Protein AF-A0A9D1F5V0-F1 (afdb_monomer_lite)

Sequence (318 aa):
MGRRTRKMAHWLTGIAAGLFLTQILYSQGIYGAETENMVCLDISEGSIYITDTGYRIGEGGEETSFDGIYKISGNTREDYEIHVLEGEHVVIMDHMSIDQRTLEDGCPLTVAGDSVLNLYLQGDNSLFAGAGNSAIELGEDARLDIEGFGQGIFTLMAYPANMGGELEGTSAINIPEDAAVTYPSSPETGDVVNMYTGNNRLSPEKVTAYKAEPYLQIRYSISHHCTRFSPEADCTRAQYCLECGREVAPKTAHVLGTQATCTEAARCANCGCIMGEPLGHKGVWKLEKELYGGLVRQESMVCTVCHETLYRTVNAEE

Secondary structure (DSSP, 8-state):
-------------------------------------EEEEEGGGS-EEE-SSEEEESTTPPPEE--SEEEEE-EE-SS--EEE-SSEEEEEEES-EEE-TTSSS--SEEE-TT-EEEEEEES-EEEEEEET--SEEE-TT-EEEEEEEEEEEEEEEEE-EEETTEEE--SSEE--TT-EEE-----STT-EEEEEEESSTTSPEEESS--S-SEEEEEEEE------BPSPP-SS--EEBTTT--EEEPPPPP-EEEPP-SSS-EEETTT--EEE------S--EEEEEEGGGTEEEEEEE-TTT-PEEEEEEE---

Structure (mmCIF, N/CA/C/O backbone):
data_AF-A0A9D1F5V0-F1
#
_entry.id   AF-A0A9D1F5V0-F1
#
loop_
_atom_site.group_PDB
_atom_site.id
_atom_site.type_symbol
_atom_site.label_atom_id
_atom_site.label_alt_id
_atom_site.label_comp_id
_atom_site.label_asym_id
_atom_site.label_entity_id
_atom_site.label_seq_id
_atom_site.pdbx_PDB_ins_code
_atom_site.Cartn_x
_atom_site.Cartn_y
_atom_site.Cartn_z
_atom_site.occupancy
_atom_site.B_iso_or_equiv
_atom_site.auth_seq_id
_atom_site.auth_comp_id
_atom_site.auth_asym_id
_atom_site.auth_atom_id
_atom_site.pdbx_PDB_model_num
ATOM 1 N N . MET A 1 1 ? -89.954 -36.730 -11.999 1.00 38.31 1 MET A N 1
ATOM 2 C CA . MET A 1 1 ? -89.826 -37.955 -11.176 1.00 38.31 1 MET A CA 1
ATOM 3 C C . MET A 1 1 ? -88.760 -37.707 -10.117 1.00 38.31 1 MET A C 1
ATOM 5 O O . MET A 1 1 ? -87.700 -37.233 -10.485 1.00 38.31 1 MET A O 1
ATOM 9 N N . GLY A 1 2 ? -89.049 -37.974 -8.838 1.00 38.56 2 GLY A N 1
ATOM 10 C CA . GLY A 1 2 ? -88.036 -38.024 -7.769 1.00 38.56 2 GLY A CA 1
ATOM 11 C C . GLY A 1 2 ? -87.825 -36.745 -6.948 1.00 38.56 2 GLY A C 1
ATOM 12 O O . GLY A 1 2 ? -86.888 -35.996 -7.181 1.00 38.56 2 GLY A O 1
ATOM 13 N N . ARG A 1 3 ? -88.676 -36.533 -5.934 1.00 32.91 3 ARG A N 1
ATOM 14 C CA . ARG A 1 3 ? -88.376 -35.723 -4.736 1.00 32.91 3 ARG A CA 1
ATOM 15 C C . ARG A 1 3 ? -87.673 -36.599 -3.682 1.00 32.91 3 ARG A C 1
ATOM 17 O O . ARG A 1 3 ? -87.966 -37.789 -3.614 1.00 32.91 3 ARG A O 1
ATOM 24 N N . ARG A 1 4 ? -87.016 -35.912 -2.728 1.00 32.97 4 ARG A N 1
ATOM 25 C CA . ARG A 1 4 ? -86.552 -36.337 -1.378 1.00 32.97 4 ARG A CA 1
ATOM 26 C C . ARG A 1 4 ? -85.120 -36.910 -1.381 1.00 32.97 4 ARG A C 1
ATOM 28 O O . ARG A 1 4 ? -84.778 -37.644 -2.286 1.00 32.97 4 ARG A O 1
ATOM 35 N N . THR A 1 5 ? -84.228 -36.580 -0.442 1.00 39.00 5 THR A N 1
ATOM 36 C CA . THR A 1 5 ? -84.406 -36.465 1.021 1.00 39.00 5 THR A CA 1
ATOM 37 C C . THR A 1 5 ? -83.385 -35.537 1.707 1.00 39.00 5 THR A C 1
ATOM 39 O O . THR A 1 5 ? -82.242 -35.423 1.287 1.00 39.00 5 THR A O 1
ATOM 42 N N . ARG A 1 6 ? -83.840 -34.946 2.822 1.00 35.97 6 ARG A N 1
ATOM 43 C CA . ARG A 1 6 ? -83.133 -34.170 3.863 1.00 35.97 6 ARG A CA 1
ATOM 44 C C . ARG A 1 6 ? -82.075 -34.968 4.650 1.00 35.97 6 ARG A C 1
ATOM 46 O O . ARG A 1 6 ? -82.279 -36.163 4.836 1.00 35.97 6 ARG A O 1
ATOM 53 N N . LYS A 1 7 ? -81.125 -34.243 5.271 1.00 35.69 7 LYS A N 1
ATOM 54 C CA . LYS A 1 7 ? -80.638 -34.303 6.687 1.00 35.69 7 LYS A CA 1
ATOM 55 C C . LYS A 1 7 ? -79.659 -33.116 6.878 1.00 35.69 7 LYS A C 1
ATOM 57 O O . LYS A 1 7 ? -78.663 -33.078 6.178 1.00 35.69 7 LYS A O 1
ATOM 62 N N . MET A 1 8 ? -80.043 -31.957 7.427 1.00 29.50 8 MET A N 1
ATOM 63 C CA . MET A 1 8 ? -80.081 -31.506 8.841 1.00 29.50 8 MET A CA 1
ATOM 64 C C . MET A 1 8 ? -78.890 -31.851 9.763 1.00 29.50 8 MET A C 1
ATOM 66 O O . MET A 1 8 ? -78.565 -33.025 9.900 1.00 29.50 8 MET A O 1
ATOM 70 N N . ALA A 1 9 ? -78.463 -30.799 10.499 1.00 32.16 9 ALA A N 1
ATOM 71 C CA . ALA A 1 9 ? -77.715 -30.714 11.776 1.00 32.16 9 ALA A CA 1
ATOM 72 C C . ALA A 1 9 ? -76.184 -30.532 11.666 1.00 32.16 9 ALA A C 1
ATOM 74 O O . ALA A 1 9 ? -75.561 -31.225 10.880 1.00 32.16 9 ALA A O 1
ATOM 75 N N . HIS A 1 10 ? -75.488 -29.679 12.428 1.00 30.14 10 HIS A N 1
ATOM 76 C CA . HIS A 1 10 ? -75.813 -28.701 13.479 1.00 30.14 10 HIS A CA 1
ATOM 77 C C . HIS A 1 10 ? -74.561 -27.801 13.662 1.00 30.14 10 HIS A C 1
ATOM 79 O O . HIS A 1 10 ? -73.449 -28.293 13.529 1.00 30.14 10 HIS A O 1
ATOM 85 N N . TRP A 1 11 ? -74.780 -26.518 13.967 1.00 28.75 11 TRP A N 1
ATOM 86 C CA . TRP A 1 11 ? -73.975 -25.581 14.777 1.00 28.75 11 TRP A CA 1
ATOM 87 C C . TRP A 1 11 ? -72.476 -25.849 15.042 1.00 28.75 11 TRP A C 1
ATOM 89 O O . TRP A 1 11 ? -72.145 -26.806 15.731 1.00 28.75 11 TRP A O 1
ATOM 99 N N . LEU A 1 12 ? -71.615 -24.874 14.705 1.00 29.97 12 LEU A N 1
ATOM 100 C CA . LEU A 1 12 ? -70.798 -24.125 15.680 1.00 29.97 12 LEU A CA 1
ATOM 101 C C . LEU A 1 12 ? -70.016 -22.977 15.019 1.00 29.97 12 LEU A C 1
ATOM 103 O O . LEU A 1 12 ? -69.505 -23.066 13.908 1.00 29.97 12 LEU A O 1
ATOM 107 N N . THR A 1 13 ? -69.992 -21.883 15.764 1.00 35.16 13 THR A N 1
ATOM 108 C CA . THR A 1 13 ? -69.274 -20.618 15.612 1.00 35.16 13 THR A CA 1
ATOM 109 C C . THR A 1 13 ? -67.771 -20.778 15.380 1.00 35.16 13 THR A C 1
ATOM 111 O O . THR A 1 13 ? -67.125 -21.551 16.082 1.00 35.16 13 THR A O 1
ATOM 114 N N . GLY A 1 14 ? -67.197 -19.957 14.499 1.00 33.50 14 GLY A N 1
ATOM 115 C CA . GLY A 1 14 ? -65.749 -19.812 14.362 1.00 33.50 14 GLY A CA 1
ATOM 116 C C . GLY A 1 14 ? -65.395 -18.541 13.601 1.00 33.50 14 GLY A C 1
ATOM 117 O O . GLY A 1 14 ? -65.577 -18.461 12.393 1.00 33.50 14 GLY A O 1
ATOM 118 N N . ILE A 1 15 ? -64.933 -17.537 14.341 1.00 34.53 15 ILE A N 1
ATOM 119 C CA . ILE A 1 15 ? -64.373 -16.276 13.851 1.00 34.53 15 ILE A CA 1
ATOM 120 C C . ILE A 1 15 ? -63.160 -16.608 12.969 1.00 34.53 15 ILE A C 1
ATOM 122 O O . ILE A 1 15 ? -62.157 -17.109 13.470 1.00 34.53 15 ILE A O 1
ATOM 126 N N . ALA A 1 16 ? -63.247 -16.350 11.662 1.00 33.34 16 ALA A N 1
ATOM 127 C CA . ALA A 1 16 ? -62.101 -16.443 10.763 1.00 33.34 16 ALA A CA 1
ATOM 128 C C . ALA A 1 16 ? -61.282 -15.152 10.880 1.00 33.34 16 ALA A C 1
ATOM 130 O O . ALA A 1 16 ? -61.608 -14.121 10.289 1.00 33.34 16 ALA A O 1
ATOM 131 N N . ALA A 1 17 ? -60.248 -15.215 11.713 1.00 32.41 17 ALA A N 1
ATOM 132 C CA . ALA A 1 17 ? -59.195 -14.222 11.780 1.00 32.41 17 ALA A CA 1
ATOM 133 C C . ALA A 1 17 ? -58.328 -14.285 10.512 1.00 32.41 17 ALA A C 1
ATOM 135 O O . ALA A 1 17 ? -57.891 -15.360 10.120 1.00 32.41 17 ALA A O 1
ATOM 136 N N . GLY A 1 18 ? -58.094 -13.106 9.931 1.00 30.25 18 GLY A N 1
ATOM 137 C CA . GLY A 1 18 ? -56.836 -12.673 9.320 1.00 30.25 18 GLY A CA 1
ATOM 138 C C . GLY A 1 18 ? -56.242 -13.508 8.189 1.00 30.25 18 GLY A C 1
ATOM 139 O O . GLY A 1 18 ? -55.707 -14.577 8.430 1.00 30.25 18 GLY A O 1
ATOM 140 N N . LEU A 1 19 ? -56.198 -12.923 6.989 1.00 31.59 19 LEU A N 1
ATOM 141 C CA . LEU A 1 19 ? -54.990 -12.843 6.150 1.00 31.59 19 LEU A CA 1
ATOM 142 C C . LEU A 1 19 ? -55.327 -12.021 4.897 1.00 31.59 19 LEU A C 1
ATOM 144 O O . LEU A 1 19 ? -55.639 -12.550 3.834 1.00 31.59 19 LEU A O 1
ATOM 148 N N . PHE A 1 20 ? -55.283 -10.693 5.034 1.00 31.70 20 PHE A N 1
ATOM 149 C CA . PHE A 1 20 ? -55.065 -9.828 3.878 1.00 31.70 20 PHE A CA 1
ATOM 150 C C . PHE A 1 20 ? -53.586 -9.963 3.514 1.00 31.70 20 PHE A C 1
ATOM 152 O O . PHE A 1 20 ? -52.722 -9.401 4.183 1.00 31.70 20 PHE A O 1
ATOM 159 N N . LEU A 1 21 ? -53.300 -10.759 2.481 1.00 28.88 21 LEU A N 1
ATOM 160 C CA . LEU A 1 21 ? -52.019 -10.729 1.786 1.00 28.88 21 LEU A CA 1
ATOM 161 C C . LEU A 1 21 ? -51.874 -9.346 1.132 1.00 28.88 21 LEU A C 1
ATOM 163 O O . LEU A 1 21 ? -52.361 -9.112 0.027 1.00 28.88 21 LEU A O 1
ATOM 167 N N . THR A 1 22 ? -51.208 -8.414 1.805 1.00 34.00 22 THR A N 1
ATOM 168 C CA . THR A 1 22 ? -50.566 -7.290 1.125 1.00 34.00 22 THR A CA 1
ATOM 169 C C . THR A 1 22 ? -49.351 -7.844 0.394 1.00 34.00 22 THR A C 1
ATOM 171 O O . THR A 1 22 ? -48.338 -8.162 1.015 1.00 34.00 22 THR A O 1
ATOM 174 N N . GLN A 1 23 ? -49.469 -7.998 -0.926 1.00 28.97 23 GLN A N 1
ATOM 175 C CA . GLN A 1 23 ? -48.316 -8.136 -1.808 1.00 28.97 23 GLN A CA 1
ATOM 176 C C . GLN A 1 23 ? -47.445 -6.890 -1.631 1.00 28.97 23 GLN A C 1
ATOM 178 O O . GLN A 1 23 ? -47.782 -5.810 -2.114 1.00 28.97 23 GLN A O 1
ATOM 183 N N . ILE A 1 24 ? -46.337 -7.037 -0.907 1.00 33.00 24 ILE A N 1
ATOM 184 C CA . ILE A 1 24 ? -45.231 -6.093 -0.985 1.00 33.00 24 ILE A CA 1
ATOM 185 C C . ILE A 1 24 ? -44.567 -6.366 -2.332 1.00 33.00 24 ILE A C 1
ATOM 187 O O . ILE A 1 24 ? -43.976 -7.423 -2.553 1.00 33.00 24 ILE A O 1
ATOM 191 N N . LEU A 1 25 ? -44.734 -5.419 -3.250 1.00 28.80 25 LEU A N 1
ATOM 192 C CA . LEU A 1 25 ? -43.885 -5.282 -4.421 1.00 28.80 25 LEU A CA 1
ATOM 193 C C . LEU A 1 25 ? -42.449 -5.104 -3.914 1.00 28.80 25 LEU A C 1
ATOM 195 O O . LEU A 1 25 ? -42.098 -4.045 -3.402 1.00 28.80 25 LEU A O 1
ATOM 199 N N . TYR A 1 26 ? -41.629 -6.145 -4.047 1.00 31.44 26 TYR A N 1
ATOM 200 C CA . TYR A 1 26 ? -40.183 -5.978 -4.098 1.00 31.44 26 TYR A CA 1
ATOM 201 C C . TYR A 1 26 ? -39.883 -5.202 -5.381 1.00 31.44 26 TYR A C 1
ATOM 203 O O . TYR A 1 26 ? -39.821 -5.779 -6.467 1.00 31.44 26 TYR A O 1
ATOM 211 N N . SER A 1 27 ? -39.764 -3.879 -5.277 1.00 31.11 27 SER A N 1
ATOM 212 C CA . SER A 1 27 ? -39.124 -3.103 -6.329 1.00 31.11 27 SER A CA 1
ATOM 213 C C . SER A 1 27 ? -37.647 -3.474 -6.329 1.00 31.11 27 SER A C 1
ATOM 215 O O . SER A 1 27 ? -36.903 -3.129 -5.410 1.00 31.11 27 SER A O 1
ATOM 217 N N . GLN A 1 28 ? -37.243 -4.206 -7.360 1.00 34.44 28 GLN A N 1
ATOM 218 C CA . GLN A 1 28 ? -35.858 -4.238 -7.792 1.00 34.44 28 GLN A CA 1
ATOM 219 C C . GLN A 1 28 ? -35.409 -2.825 -8.171 1.00 34.44 28 GLN A C 1
ATOM 221 O O . GLN A 1 28 ? -36.193 -2.053 -8.727 1.00 34.44 28 GLN A O 1
ATOM 226 N N . GLY A 1 29 ? -34.141 -2.524 -7.895 1.00 35.59 29 GLY A N 1
ATOM 227 C CA . GLY A 1 29 ? -33.473 -1.322 -8.382 1.00 35.59 29 GLY A CA 1
ATOM 228 C C . GLY A 1 29 ? -33.324 -0.222 -7.339 1.00 35.59 29 GLY A C 1
ATOM 229 O O . GLY A 1 29 ? -33.868 0.865 -7.503 1.00 35.59 29 GLY A O 1
ATOM 230 N N . ILE A 1 30 ? -32.524 -0.474 -6.305 1.00 28.84 30 ILE A N 1
ATOM 231 C CA . ILE A 1 30 ? -31.655 0.584 -5.790 1.00 28.84 30 ILE A CA 1
ATOM 232 C C . ILE A 1 30 ? -30.285 0.244 -6.361 1.00 28.84 30 ILE A C 1
ATOM 234 O O . ILE A 1 30 ? -29.667 -0.732 -5.944 1.00 28.84 30 ILE A O 1
ATOM 238 N N . TYR A 1 31 ? -29.882 0.988 -7.393 1.00 31.33 31 TYR A N 1
ATOM 239 C CA . TYR A 1 31 ? -28.486 1.074 -7.803 1.00 31.33 31 TYR A CA 1
ATOM 240 C C . TYR A 1 31 ? -27.665 1.309 -6.539 1.00 31.33 31 TYR A C 1
ATOM 242 O O . TYR A 1 31 ? -27.967 2.244 -5.792 1.00 31.33 31 TYR A O 1
ATOM 250 N N . GLY A 1 32 ? -26.725 0.402 -6.268 1.00 28.81 32 GLY A N 1
ATOM 251 C CA . GLY A 1 32 ? -25.868 0.467 -5.098 1.00 28.81 32 GLY A CA 1
ATOM 252 C C . GLY A 1 32 ? -25.269 1.859 -4.999 1.00 28.81 32 GLY A C 1
ATOM 253 O O . GLY A 1 32 ? -24.597 2.323 -5.916 1.00 28.81 32 GLY A O 1
ATOM 254 N N . ALA A 1 33 ? -25.547 2.546 -3.896 1.00 33.88 33 ALA A N 1
ATOM 255 C CA . ALA A 1 33 ? -24.602 3.530 -3.419 1.00 33.88 33 ALA A CA 1
ATOM 256 C C . ALA A 1 33 ? -23.396 2.700 -2.978 1.00 33.88 33 ALA A C 1
ATOM 258 O O . ALA A 1 33 ? -23.394 2.177 -1.864 1.00 33.88 33 ALA A O 1
ATOM 259 N N . GLU A 1 34 ? -22.466 2.456 -3.902 1.00 39.59 34 GLU A N 1
ATOM 260 C CA . GLU A 1 34 ? -21.185 1.843 -3.585 1.00 39.59 34 GLU A CA 1
ATOM 261 C C . GLU A 1 34 ? -20.528 2.767 -2.570 1.00 39.59 34 GLU A C 1
ATOM 263 O O . GLU A 1 34 ? -20.109 3.884 -2.871 1.00 39.59 34 GLU A O 1
ATOM 268 N N . THR A 1 35 ? -20.575 2.360 -1.306 1.00 43.47 35 THR A N 1
ATOM 269 C CA . THR A 1 35 ? -19.792 3.008 -0.272 1.00 43.47 35 THR A CA 1
ATOM 270 C C . THR A 1 35 ? -18.365 2.611 -0.563 1.00 43.47 35 THR A C 1
ATOM 272 O O . THR A 1 35 ? -17.926 1.545 -0.142 1.00 43.47 35 THR A O 1
ATOM 275 N N . GLU A 1 36 ? -17.674 3.424 -1.344 1.00 63.47 36 GLU A N 1
ATOM 276 C CA . GLU A 1 36 ? -16.260 3.239 -1.604 1.00 63.47 36 GLU A CA 1
ATOM 277 C C . GLU A 1 36 ? -15.507 3.413 -0.300 1.00 63.47 36 GLU A C 1
ATOM 279 O O . GLU A 1 36 ? -15.250 4.515 0.200 1.00 63.47 36 GLU A O 1
ATOM 284 N N . ASN A 1 37 ? -15.258 2.272 0.317 1.00 83.12 37 ASN A N 1
ATOM 285 C CA . ASN A 1 37 ? -14.509 2.194 1.538 1.00 83.12 37 ASN A CA 1
ATOM 286 C C . ASN A 1 37 ? -13.027 2.205 1.179 1.00 83.12 37 ASN A C 1
ATOM 288 O O . ASN A 1 37 ? -12.599 1.630 0.182 1.00 83.12 37 ASN A O 1
ATOM 292 N N . MET A 1 38 ? -12.248 2.882 2.012 1.00 88.62 38 MET A N 1
ATOM 293 C CA . MET A 1 38 ? -10.795 2.860 1.954 1.00 88.62 38 MET A CA 1
ATOM 294 C C . MET A 1 38 ? -10.285 2.177 3.215 1.00 88.62 38 MET A C 1
ATOM 296 O O . MET A 1 38 ? -10.764 2.480 4.314 1.00 88.62 38 MET A O 1
ATOM 300 N N . VAL A 1 39 ? -9.305 1.294 3.060 1.00 92.19 39 VAL A N 1
ATOM 301 C CA . VAL A 1 39 ? -8.526 0.747 4.169 1.00 92.19 39 VAL A CA 1
ATOM 302 C C . VAL A 1 39 ? -7.126 1.344 4.139 1.00 92.19 39 VAL A C 1
ATOM 304 O O . VAL A 1 39 ? -6.514 1.451 3.079 1.00 92.19 39 VAL A O 1
ATOM 307 N N . CYS A 1 40 ? -6.630 1.766 5.301 1.00 93.00 40 CYS A N 1
ATOM 308 C CA . CYS A 1 40 ? -5.259 2.242 5.452 1.00 93.00 40 CYS A CA 1
ATOM 309 C C . CYS A 1 40 ? -4.399 1.098 5.988 1.00 93.00 40 CYS A C 1
ATOM 311 O O . CYS A 1 40 ? -4.679 0.594 7.075 1.00 93.00 40 CYS A O 1
ATOM 313 N N . LEU A 1 41 ? -3.368 0.724 5.238 1.00 96.94 41 LEU A N 1
ATOM 314 C CA . LEU A 1 41 ? -2.396 -0.309 5.581 1.00 96.94 41 LEU A CA 1
ATOM 315 C C . LEU A 1 41 ? -1.003 0.320 5.729 1.00 96.94 41 LEU A C 1
ATOM 317 O O . LEU A 1 41 ? -0.677 1.307 5.060 1.00 96.94 41 LEU A O 1
ATOM 321 N N . ASP A 1 42 ? -0.180 -0.256 6.600 1.00 97.62 42 ASP A N 1
ATOM 322 C CA . ASP A 1 42 ? 1.203 0.166 6.824 1.00 97.62 42 ASP A CA 1
ATOM 323 C C . ASP A 1 42 ? 2.145 -0.996 6.488 1.00 97.62 42 ASP A C 1
ATOM 325 O O . ASP A 1 42 ? 2.121 -2.035 7.145 1.00 97.62 42 ASP A O 1
ATOM 329 N N . ILE A 1 43 ? 2.984 -0.823 5.462 1.00 98.31 43 ILE A N 1
ATOM 330 C CA . ILE A 1 43 ? 3.930 -1.855 5.007 1.00 98.31 43 ILE A CA 1
ATOM 331 C C . ILE A 1 43 ? 4.967 -2.220 6.080 1.00 98.31 43 ILE A C 1
ATOM 333 O O . ILE A 1 43 ? 5.602 -3.265 5.995 1.00 98.31 43 ILE A O 1
ATOM 337 N N . SER A 1 44 ? 5.158 -1.386 7.109 1.00 97.62 44 SER A N 1
ATOM 338 C CA . SER A 1 44 ? 6.044 -1.712 8.233 1.00 97.62 44 SER A CA 1
ATOM 339 C C . SER A 1 44 ? 5.470 -2.773 9.181 1.00 97.62 44 SER A C 1
ATOM 341 O O . SER A 1 44 ? 6.215 -3.317 9.998 1.00 97.62 44 SER A O 1
ATOM 343 N N . GLU A 1 45 ? 4.181 -3.109 9.060 1.00 97.12 45 GLU A N 1
ATOM 344 C CA . GLU A 1 45 ? 3.528 -4.160 9.851 1.00 97.12 45 GLU A CA 1
ATOM 345 C C . GLU A 1 45 ? 3.719 -5.571 9.262 1.00 97.12 45 GLU A C 1
ATOM 347 O O . GLU A 1 45 ? 3.482 -6.560 9.958 1.00 97.12 45 GLU A O 1
ATOM 352 N N . GLY A 1 46 ? 4.181 -5.681 8.013 1.00 98.00 46 GLY A N 1
ATOM 353 C CA . GLY A 1 46 ? 4.433 -6.944 7.317 1.00 98.00 46 GLY A CA 1
ATOM 354 C C . GLY A 1 46 ? 4.064 -6.875 5.837 1.00 98.00 46 GLY A C 1
ATOM 355 O O . GLY A 1 46 ? 3.449 -5.906 5.391 1.00 98.00 46 GLY A O 1
ATOM 356 N N . SER A 1 47 ? 4.400 -7.924 5.077 1.00 98.56 47 SER A N 1
ATOM 357 C CA . SER A 1 47 ? 3.990 -8.038 3.671 1.00 98.56 47 SER A CA 1
ATOM 358 C C . SER A 1 47 ? 2.470 -7.961 3.525 1.00 98.56 47 SER A C 1
ATOM 360 O O . SER A 1 47 ? 1.732 -8.550 4.316 1.00 98.56 47 SER A O 1
ATOM 362 N N . ILE A 1 48 ? 1.998 -7.259 2.504 1.00 98.81 48 ILE A N 1
ATOM 363 C CA . ILE A 1 48 ? 0.579 -7.053 2.221 1.00 98.81 48 ILE A CA 1
ATOM 364 C C . ILE A 1 48 ? 0.193 -7.956 1.059 1.00 98.81 48 ILE A C 1
ATOM 366 O O . ILE A 1 48 ? 0.794 -7.889 -0.008 1.00 98.81 48 ILE A O 1
ATOM 370 N N . TYR A 1 49 ? -0.836 -8.772 1.249 1.00 98.62 49 TYR A N 1
ATOM 371 C CA . TYR A 1 49 ? -1.372 -9.645 0.212 1.00 98.62 49 TYR A CA 1
ATOM 372 C C . TYR A 1 49 ? -2.807 -9.230 -0.069 1.00 98.62 49 TYR A C 1
ATOM 374 O O . TYR A 1 49 ? -3.611 -9.177 0.860 1.00 98.62 49 TYR A O 1
ATOM 382 N N . ILE A 1 50 ? -3.107 -8.942 -1.329 1.00 98.56 50 ILE A N 1
ATOM 383 C CA . ILE A 1 50 ? -4.422 -8.551 -1.831 1.00 98.56 50 ILE A CA 1
ATOM 384 C C . ILE A 1 50 ? -4.939 -9.704 -2.693 1.00 98.56 50 ILE A C 1
ATOM 386 O O . ILE A 1 50 ? -4.247 -10.157 -3.605 1.00 98.56 50 ILE A O 1
ATOM 390 N N . THR A 1 51 ? -6.125 -10.201 -2.365 1.00 97.25 51 THR A N 1
ATOM 391 C CA . THR A 1 51 ? -6.810 -11.322 -3.028 1.00 97.25 51 THR A CA 1
ATOM 392 C C . THR A 1 51 ? -8.067 -10.812 -3.727 1.00 97.25 51 THR A C 1
ATOM 394 O O . THR A 1 51 ? -8.424 -9.644 -3.598 1.00 97.25 51 THR A O 1
ATOM 397 N N . ASP A 1 52 ? -8.782 -11.681 -4.437 1.00 95.88 52 ASP A N 1
ATOM 398 C CA . ASP A 1 52 ? -10.086 -11.352 -5.018 1.00 95.88 52 ASP A CA 1
ATOM 399 C C . ASP A 1 52 ? -11.152 -10.983 -3.964 1.00 95.88 52 ASP A C 1
ATOM 401 O O . ASP A 1 52 ? -12.079 -10.231 -4.267 1.00 95.88 52 ASP A O 1
ATOM 405 N N . THR A 1 53 ? -11.029 -11.492 -2.730 1.00 94.56 53 THR A N 1
ATOM 406 C CA . THR A 1 53 ? -12.015 -11.290 -1.656 1.00 94.56 53 THR A CA 1
ATOM 407 C C . THR A 1 53 ? -11.595 -10.352 -0.528 1.00 94.56 53 THR A C 1
ATOM 409 O O . THR A 1 53 ? -12.430 -10.042 0.338 1.00 94.56 53 THR A O 1
ATOM 412 N N . GLY A 1 54 ? -10.341 -9.900 -0.486 1.00 96.25 54 GLY A N 1
ATOM 413 C CA . GLY A 1 54 ? -9.846 -9.163 0.668 1.00 96.25 54 GLY A CA 1
ATOM 414 C C . GLY A 1 54 ? -8.355 -8.872 0.690 1.00 96.25 54 GLY A C 1
ATOM 415 O O . GLY A 1 54 ? -7.710 -8.612 -0.325 1.00 96.25 54 GLY A O 1
ATOM 416 N N . TYR A 1 55 ? -7.816 -8.828 1.906 1.00 98.06 55 TYR A N 1
ATOM 417 C CA . TYR A 1 55 ? -6.387 -8.677 2.144 1.00 98.06 55 TYR A CA 1
ATOM 418 C C . TYR A 1 55 ? -5.939 -9.352 3.436 1.00 98.06 55 TYR A C 1
ATOM 420 O O . TYR A 1 55 ? -6.731 -9.599 4.345 1.00 98.06 55 TYR A O 1
ATOM 428 N N . ARG A 1 56 ? -4.633 -9.575 3.561 1.00 97.75 56 ARG A N 1
ATOM 429 C CA . ARG A 1 56 ? -3.982 -9.965 4.819 1.00 97.75 56 ARG A CA 1
ATOM 430 C C . ARG A 1 56 ? -2.605 -9.330 4.952 1.00 97.75 56 ARG A C 1
ATOM 432 O O . ARG A 1 56 ? -1.965 -8.998 3.955 1.00 97.75 56 ARG A O 1
ATOM 439 N N . ILE A 1 57 ? -2.154 -9.201 6.198 1.00 97.44 57 ILE A N 1
ATOM 440 C CA . ILE A 1 57 ? -0.804 -8.749 6.549 1.00 97.44 57 ILE A CA 1
ATOM 441 C C . ILE A 1 57 ? -0.012 -9.954 7.069 1.00 97.44 57 ILE A C 1
ATOM 443 O O . ILE A 1 57 ? -0.465 -10.661 7.972 1.00 97.44 57 ILE A O 1
ATOM 447 N N . GLY A 1 58 ? 1.164 -10.182 6.488 1.00 95.12 58 GLY A N 1
ATOM 448 C CA . GLY A 1 58 ? 2.027 -11.333 6.736 1.00 95.12 58 GLY A CA 1
ATOM 449 C C . GLY A 1 58 ? 1.568 -12.608 6.017 1.00 95.12 58 GLY A C 1
ATOM 450 O O . GLY A 1 58 ? 0.379 -12.821 5.767 1.00 95.12 58 GLY A O 1
ATOM 451 N N . GLU A 1 59 ? 2.524 -13.483 5.691 1.00 89.00 59 GLU A N 1
ATOM 452 C CA . GLU A 1 59 ? 2.296 -14.728 4.934 1.00 89.00 59 GLU A CA 1
ATOM 453 C C . GLU A 1 59 ? 1.237 -15.643 5.585 1.00 89.00 59 GLU A C 1
ATOM 455 O O . GLU A 1 59 ? 0.412 -16.243 4.902 1.00 89.00 59 GLU A O 1
ATOM 460 N N . GLY A 1 60 ? 1.209 -15.696 6.920 1.00 88.88 60 GLY A N 1
ATOM 461 C CA . GLY A 1 60 ? 0.251 -16.483 7.705 1.00 88.88 60 GLY A CA 1
ATOM 462 C C . GLY A 1 60 ? -0.920 -15.690 8.294 1.00 88.88 60 GLY A C 1
ATOM 463 O O . GLY A 1 60 ? -1.562 -16.184 9.222 1.00 88.88 60 GLY A O 1
A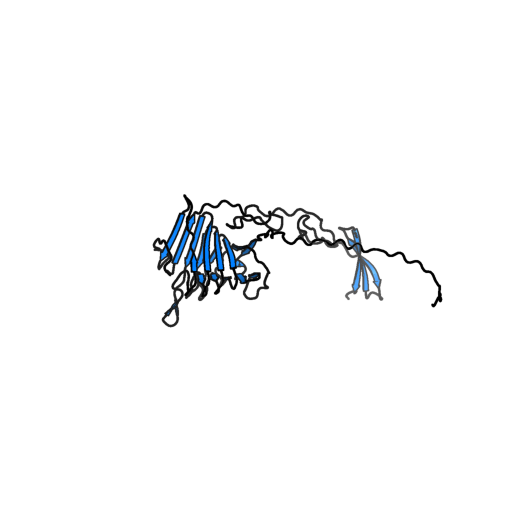TOM 464 N N . GLY A 1 61 ? -1.155 -14.455 7.840 1.00 90.88 61 GLY A N 1
ATOM 465 C CA . GLY A 1 61 ? -2.234 -13.603 8.344 1.00 90.88 61 GLY A CA 1
ATOM 466 C C . GLY A 1 61 ? -3.631 -14.132 7.998 1.00 90.88 61 GLY A C 1
ATOM 467 O O . GLY A 1 61 ? -3.831 -14.740 6.948 1.00 90.88 61 GLY A O 1
ATOM 468 N N . GLU A 1 62 ? -4.608 -13.883 8.874 1.00 94.94 62 GLU A N 1
ATOM 469 C CA . GLU A 1 62 ? -6.019 -14.160 8.579 1.00 94.94 62 GLU A CA 1
ATOM 470 C C . GLU A 1 62 ? -6.550 -13.133 7.569 1.00 94.94 62 GLU A C 1
ATOM 472 O O . GLU A 1 62 ? -6.277 -11.935 7.681 1.00 94.94 62 GLU A O 1
ATOM 477 N N . GLU A 1 63 ? -7.293 -13.605 6.569 1.00 96.50 63 GLU A N 1
ATOM 478 C CA . GLU A 1 63 ? -7.835 -12.738 5.530 1.00 96.50 63 GLU A CA 1
ATOM 479 C C . GLU A 1 63 ? -8.983 -11.880 6.060 1.00 96.50 63 GLU A C 1
ATOM 481 O O . GLU A 1 63 ? -9.963 -12.363 6.629 1.00 96.50 63 GLU A O 1
ATOM 486 N N . THR A 1 64 ? -8.857 -10.578 5.842 1.00 96.69 64 THR A N 1
ATOM 487 C CA . THR A 1 64 ? -9.901 -9.595 6.087 1.00 96.69 64 THR A CA 1
ATOM 488 C C . THR A 1 64 ? -10.633 -9.338 4.780 1.00 96.69 64 THR A C 1
ATOM 490 O O . THR A 1 64 ? -10.049 -8.807 3.838 1.00 96.69 64 THR A O 1
ATOM 493 N N . SER A 1 65 ? -11.918 -9.695 4.730 1.00 96.12 65 SER A N 1
ATOM 494 C CA . SER A 1 65 ? -12.750 -9.431 3.554 1.00 96.12 65 SER A CA 1
ATOM 495 C C . SER A 1 65 ? -12.895 -7.928 3.315 1.00 96.12 65 SER A C 1
ATOM 497 O O . SER A 1 65 ? -13.247 -7.180 4.234 1.00 96.12 65 SER A O 1
ATOM 499 N N . PHE A 1 66 ? -12.604 -7.498 2.089 1.00 94.25 66 PHE A N 1
ATOM 500 C CA . PHE A 1 66 ? -12.609 -6.099 1.679 1.00 94.25 66 PHE A CA 1
ATOM 501 C C . PHE A 1 66 ? -12.538 -5.998 0.148 1.00 94.25 66 PHE A C 1
ATOM 503 O O . PHE A 1 66 ? -11.763 -6.712 -0.470 1.00 94.25 66 PHE A O 1
ATOM 510 N N . ASP A 1 67 ? -13.320 -5.104 -0.447 1.00 90.06 67 ASP A N 1
ATOM 511 C CA . ASP A 1 67 ? -13.467 -4.923 -1.901 1.00 90.06 67 ASP A CA 1
ATOM 512 C C . ASP A 1 67 ? -13.323 -3.446 -2.326 1.00 90.06 67 ASP A C 1
ATOM 514 O O . ASP A 1 67 ? -13.811 -3.025 -3.373 1.00 90.06 67 ASP A O 1
ATOM 518 N N . GLY A 1 68 ? -12.693 -2.632 -1.473 1.00 91.44 68 GLY A N 1
ATOM 519 C CA . GLY A 1 68 ? -12.534 -1.193 -1.669 1.00 91.44 68 GLY A CA 1
ATOM 520 C C . GLY A 1 68 ? -11.121 -0.772 -2.078 1.00 91.44 68 GLY A C 1
ATOM 521 O O . GLY A 1 68 ? -10.351 -1.525 -2.663 1.00 91.44 68 GLY A O 1
ATOM 522 N N . ILE A 1 69 ? -10.759 0.462 -1.727 1.00 93.81 69 ILE A N 1
ATOM 523 C CA . ILE A 1 69 ? -9.454 1.048 -2.056 1.00 93.81 69 ILE A CA 1
ATOM 524 C C . ILE A 1 69 ? -8.433 0.755 -0.955 1.00 93.81 69 ILE A C 1
ATOM 526 O O . ILE A 1 69 ? -8.669 1.041 0.224 1.00 93.81 69 ILE A O 1
ATOM 530 N N . TYR A 1 70 ? -7.260 0.266 -1.348 1.00 96.56 70 TYR A N 1
ATOM 531 C CA . TYR A 1 70 ? -6.142 0.013 -0.444 1.00 96.56 70 TYR A CA 1
ATOM 532 C C . TYR A 1 70 ? -5.198 1.206 -0.439 1.00 96.56 70 TYR A C 1
ATOM 534 O O . TYR A 1 70 ? -4.470 1.446 -1.398 1.00 96.56 70 TYR A O 1
ATOM 542 N N . LYS A 1 71 ? -5.172 1.963 0.652 1.00 96.06 71 LYS A N 1
ATOM 543 C CA . LYS A 1 71 ? -4.183 3.017 0.853 1.00 96.06 71 LYS A CA 1
ATOM 544 C C . LYS A 1 71 ? -3.011 2.462 1.651 1.00 96.06 71 LYS A C 1
ATOM 546 O O . LYS A 1 71 ? -3.160 2.177 2.836 1.00 96.06 71 LYS A O 1
ATOM 551 N N . ILE A 1 72 ? -1.852 2.336 1.019 1.00 98.25 72 ILE A N 1
ATOM 552 C CA . ILE A 1 72 ? -0.648 1.759 1.614 1.00 98.25 72 ILE A CA 1
ATOM 553 C C . ILE A 1 72 ? 0.365 2.869 1.885 1.00 98.25 72 ILE A C 1
ATOM 555 O O . ILE A 1 72 ? 0.674 3.685 1.018 1.00 98.25 72 ILE A O 1
ATOM 559 N N . SER A 1 73 ? 0.875 2.898 3.111 1.00 97.50 73 SER A N 1
ATOM 560 C CA . SER A 1 73 ? 1.892 3.844 3.574 1.00 97.50 73 SER A CA 1
ATOM 561 C C . SER A 1 73 ? 3.004 3.108 4.326 1.00 97.50 73 SER A C 1
ATOM 563 O O . SER A 1 73 ? 2.969 1.884 4.444 1.00 97.50 73 SER A O 1
ATOM 565 N N . GLY A 1 74 ? 3.990 3.843 4.839 1.00 98.00 74 GLY A N 1
ATOM 566 C CA . GLY A 1 74 ? 5.031 3.288 5.705 1.00 98.00 74 GLY A CA 1
ATOM 567 C C . GLY A 1 74 ? 6.371 3.071 5.009 1.00 98.00 74 GLY A C 1
ATOM 568 O O . GLY A 1 74 ? 6.549 3.333 3.821 1.00 98.00 74 GLY A O 1
ATOM 569 N N . ASN A 1 75 ? 7.363 2.648 5.789 1.00 98.38 75 ASN A N 1
ATOM 570 C CA . ASN A 1 75 ? 8.729 2.458 5.309 1.00 98.38 75 ASN A CA 1
ATOM 571 C C . ASN A 1 75 ? 9.309 1.160 5.864 1.00 98.38 75 ASN A C 1
ATOM 573 O O . ASN A 1 75 ? 9.240 0.932 7.070 1.00 98.38 75 ASN A O 1
ATOM 577 N N . THR A 1 76 ? 9.954 0.364 5.016 1.00 98.31 76 THR A N 1
ATOM 578 C CA . THR A 1 76 ? 10.591 -0.894 5.420 1.00 98.31 76 THR A CA 1
ATOM 579 C C . THR A 1 76 ? 11.928 -1.123 4.710 1.00 98.31 76 THR A C 1
ATOM 581 O O . THR A 1 76 ? 12.176 -0.616 3.611 1.00 98.31 76 THR A O 1
ATOM 584 N N . ARG A 1 77 ? 12.806 -1.867 5.388 1.00 98.12 77 ARG A N 1
ATOM 585 C CA . ARG A 1 77 ? 14.040 -2.472 4.853 1.00 98.12 77 ARG A CA 1
ATOM 586 C C . ARG A 1 77 ? 14.074 -3.991 5.041 1.00 98.12 77 ARG A C 1
ATOM 588 O O . ARG A 1 77 ? 15.083 -4.616 4.728 1.00 98.12 77 ARG A O 1
ATOM 595 N N . GLU A 1 78 ? 13.006 -4.538 5.611 1.00 97.38 78 GLU A N 1
ATOM 596 C CA . GLU A 1 78 ? 12.806 -5.975 5.753 1.00 97.38 78 GLU A CA 1
ATOM 597 C C . GLU A 1 78 ? 12.340 -6.555 4.408 1.00 97.38 78 GLU A C 1
ATOM 599 O O . GLU A 1 78 ? 12.075 -5.819 3.451 1.00 97.38 78 GLU A O 1
ATOM 604 N N . ASP A 1 79 ? 12.185 -7.871 4.345 1.00 96.81 79 ASP A N 1
ATOM 605 C CA . ASP A 1 79 ? 11.637 -8.625 3.209 1.00 96.81 79 ASP A CA 1
ATOM 606 C C . ASP A 1 79 ? 10.110 -8.456 3.048 1.00 96.81 79 ASP A C 1
ATOM 608 O O . ASP A 1 79 ? 9.410 -9.343 2.569 1.00 96.81 79 ASP A O 1
ATOM 612 N N . TYR A 1 80 ? 9.575 -7.298 3.449 1.00 98.31 80 TYR A N 1
ATOM 613 C CA . TYR A 1 80 ? 8.154 -6.991 3.331 1.00 98.31 80 TYR A CA 1
ATOM 614 C C . TYR A 1 80 ? 7.815 -6.458 1.942 1.00 98.31 80 TYR A C 1
ATOM 616 O O . TYR A 1 80 ? 8.436 -5.511 1.456 1.00 98.31 80 TYR A O 1
ATOM 624 N N . GLU A 1 81 ? 6.786 -7.047 1.345 1.00 98.56 81 GLU A N 1
ATOM 625 C CA . GLU A 1 81 ? 6.403 -6.859 -0.057 1.00 98.56 81 GLU A CA 1
ATOM 626 C C . GLU A 1 81 ? 4.899 -6.618 -0.196 1.00 98.56 81 GLU A C 1
ATOM 628 O O . GLU A 1 81 ? 4.119 -6.889 0.719 1.00 98.56 81 GLU A O 1
ATOM 633 N N . ILE A 1 82 ? 4.478 -6.108 -1.351 1.00 98.81 82 ILE A N 1
ATOM 634 C CA . ILE A 1 82 ? 3.068 -6.011 -1.732 1.00 98.81 82 ILE A CA 1
ATOM 635 C C . ILE A 1 82 ? 2.795 -7.041 -2.828 1.00 98.81 82 ILE A C 1
ATOM 637 O O . ILE A 1 82 ? 3.422 -7.010 -3.884 1.00 98.81 82 ILE A O 1
ATOM 641 N N . HIS A 1 83 ? 1.814 -7.910 -2.611 1.00 98.62 83 HIS A N 1
ATOM 642 C CA . HIS A 1 83 ? 1.375 -8.902 -3.584 1.00 98.62 83 HIS A CA 1
ATOM 643 C C . HIS A 1 83 ? -0.082 -8.657 -3.963 1.00 98.62 83 HIS A C 1
ATOM 645 O O . HIS A 1 83 ? -0.967 -8.739 -3.113 1.00 98.62 83 HIS A O 1
ATOM 651 N N . VAL A 1 84 ? -0.339 -8.409 -5.243 1.00 98.62 84 VAL A N 1
ATOM 652 C CA . VAL A 1 84 ? -1.678 -8.485 -5.834 1.00 98.62 84 VAL A CA 1
ATOM 653 C C . VAL A 1 84 ? -1.803 -9.866 -6.450 1.00 98.62 84 VAL A C 1
ATOM 655 O O . VAL A 1 84 ? -1.185 -10.143 -7.473 1.00 98.62 84 VAL A O 1
ATOM 658 N N . LEU A 1 85 ? -2.515 -10.753 -5.763 1.00 97.94 85 LEU A N 1
ATOM 659 C CA . LEU A 1 85 ? -2.546 -12.175 -6.089 1.00 97.94 85 LEU A CA 1
ATOM 660 C C . LEU A 1 85 ? -3.602 -12.511 -7.138 1.00 97.94 85 LEU A C 1
ATOM 662 O O . LEU A 1 85 ? -3.353 -13.375 -7.968 1.00 97.94 85 LEU A O 1
ATOM 666 N N . GLU A 1 86 ? -4.768 -11.869 -7.074 1.00 97.19 86 GLU A N 1
ATOM 667 C CA . GLU A 1 86 ? -5.905 -12.135 -7.960 1.00 97.19 86 GLU A CA 1
ATOM 668 C C . GLU A 1 86 ? -6.816 -10.899 -8.027 1.00 97.19 86 GLU A C 1
ATOM 670 O O . GLU A 1 86 ? -6.911 -10.152 -7.053 1.00 97.19 86 GLU A O 1
ATOM 675 N N . GLY A 1 87 ? -7.543 -10.719 -9.133 1.00 96.38 87 GLY A N 1
ATOM 676 C CA . GLY A 1 87 ? -8.625 -9.734 -9.256 1.00 96.38 87 GLY A CA 1
ATOM 677 C C . GLY A 1 87 ? -8.220 -8.360 -9.804 1.00 96.38 87 GLY A C 1
ATOM 678 O O . GLY A 1 87 ? -7.111 -8.157 -10.300 1.00 96.38 87 GLY A O 1
ATOM 679 N N . GLU A 1 88 ? -9.166 -7.421 -9.749 1.00 96.69 88 GLU A N 1
ATOM 680 C CA . GLU A 1 88 ? -8.982 -6.021 -10.145 1.00 96.69 88 GLU A CA 1
ATOM 681 C C . GLU A 1 88 ? -9.037 -5.129 -8.908 1.00 96.69 88 GLU A C 1
ATOM 683 O O . GLU A 1 88 ? -10.037 -5.120 -8.192 1.00 96.69 88 GLU A O 1
ATOM 688 N N . HIS A 1 89 ? -7.969 -4.366 -8.677 1.00 96.38 89 HIS A N 1
ATOM 689 C CA . HIS A 1 89 ? -7.784 -3.617 -7.437 1.00 96.38 89 HIS A CA 1
ATOM 690 C C . HIS A 1 89 ? -7.324 -2.190 -7.675 1.00 96.38 89 HIS A C 1
ATOM 692 O O . HIS A 1 89 ? -6.650 -1.880 -8.660 1.00 96.38 89 HIS A O 1
ATOM 698 N N . VAL A 1 90 ? -7.653 -1.324 -6.717 1.00 95.69 90 VAL A N 1
ATOM 699 C CA . VAL A 1 90 ? -7.155 0.052 -6.646 1.00 95.69 90 VAL A CA 1
ATOM 700 C C . VAL A 1 90 ? -6.255 0.191 -5.425 1.00 95.69 90 VAL A C 1
ATOM 702 O O . VAL A 1 90 ? -6.706 0.042 -4.285 1.00 95.69 90 VAL A O 1
ATOM 705 N N . VAL A 1 91 ? -4.986 0.520 -5.659 1.00 97.44 91 VAL A N 1
ATOM 706 C CA . VAL A 1 91 ? -3.993 0.756 -4.605 1.00 97.44 91 VAL A CA 1
ATOM 707 C C . VAL A 1 91 ? -3.491 2.187 -4.693 1.00 97.44 91 VAL A C 1
ATOM 709 O O . VAL A 1 91 ? -3.043 2.634 -5.743 1.00 97.44 91 VAL A O 1
ATOM 712 N N . ILE A 1 92 ? -3.500 2.892 -3.567 1.00 96.44 92 ILE A N 1
ATOM 713 C CA . ILE A 1 92 ? -2.860 4.195 -3.417 1.00 96.44 92 ILE A CA 1
ATOM 714 C C . ILE A 1 92 ? -1.569 4.007 -2.625 1.00 96.44 92 ILE A C 1
ATOM 716 O O . ILE A 1 92 ? -1.616 3.632 -1.455 1.00 96.44 92 ILE A O 1
ATOM 720 N N . MET A 1 93 ? -0.427 4.316 -3.233 1.00 97.94 93 MET A N 1
ATOM 721 C CA . MET A 1 93 ? 0.851 4.432 -2.530 1.00 97.94 93 MET A CA 1
ATOM 722 C C . MET A 1 93 ? 1.009 5.855 -1.988 1.00 97.94 93 MET A C 1
ATOM 724 O O . MET A 1 93 ? 1.119 6.811 -2.760 1.00 97.94 93 MET A O 1
ATOM 728 N N . ASP A 1 94 ? 0.999 5.994 -0.662 1.00 95.94 94 ASP A N 1
ATOM 729 C CA . ASP A 1 94 ? 1.034 7.275 0.045 1.00 95.94 94 ASP A CA 1
ATOM 730 C C . ASP A 1 94 ? 2.340 7.446 0.826 1.00 95.94 94 ASP A C 1
ATOM 732 O O . ASP A 1 94 ? 2.474 6.970 1.956 1.00 95.94 94 ASP A O 1
ATOM 736 N N . HIS A 1 95 ? 3.288 8.173 0.229 1.00 95.94 95 HIS A N 1
ATOM 737 C CA . HIS A 1 95 ? 4.582 8.512 0.831 1.00 95.94 95 HIS A CA 1
ATOM 738 C C . HIS A 1 95 ? 5.336 7.295 1.399 1.00 95.94 95 HIS A C 1
ATOM 740 O O . HIS A 1 95 ? 5.829 7.339 2.533 1.00 95.94 95 HIS A O 1
ATOM 746 N N . MET A 1 96 ? 5.399 6.198 0.640 1.00 97.88 96 MET A N 1
ATOM 747 C CA . MET A 1 96 ? 5.942 4.928 1.122 1.00 97.88 96 MET A CA 1
ATOM 748 C C . MET A 1 96 ? 7.304 4.552 0.531 1.00 97.88 96 MET A C 1
ATOM 750 O O . MET A 1 96 ? 7.676 4.962 -0.570 1.00 97.88 96 MET A O 1
ATOM 754 N N . SER A 1 97 ? 8.050 3.715 1.254 1.00 98.56 97 SER A N 1
ATOM 755 C CA . SER A 1 97 ? 9.325 3.176 0.775 1.00 98.56 97 SER A CA 1
ATOM 756 C C . SER A 1 97 ? 9.527 1.714 1.153 1.00 98.56 97 SER A C 1
ATOM 758 O O . SER A 1 97 ? 9.535 1.372 2.333 1.00 98.56 97 SER A O 1
ATOM 760 N N . ILE A 1 98 ? 9.845 0.884 0.164 1.00 98.81 98 ILE A N 1
ATOM 761 C CA . ILE A 1 98 ? 10.381 -0.469 0.345 1.00 98.81 98 ILE A CA 1
ATOM 762 C C . ILE A 1 98 ? 11.816 -0.464 -0.192 1.00 98.81 98 ILE A C 1
ATOM 764 O O . ILE A 1 98 ? 12.045 -0.198 -1.373 1.00 98.81 98 ILE A O 1
ATOM 768 N N . ASP A 1 99 ? 12.799 -0.675 0.685 1.00 98.38 99 ASP A N 1
ATOM 769 C CA . ASP A 1 99 ? 14.228 -0.623 0.349 1.00 98.38 99 ASP A CA 1
ATOM 770 C C . ASP A 1 99 ? 14.925 -1.946 0.684 1.00 98.38 99 ASP A C 1
ATOM 772 O O . ASP A 1 99 ? 15.474 -2.106 1.772 1.00 98.38 99 ASP A O 1
ATOM 776 N N . GLN A 1 100 ? 14.930 -2.869 -0.278 1.00 98.06 100 GLN A N 1
ATOM 777 C CA . GLN A 1 100 ? 15.452 -4.232 -0.136 1.00 98.06 100 GLN A CA 1
ATOM 778 C C . GLN A 1 100 ? 16.849 -4.415 -0.749 1.00 98.06 100 GLN A C 1
ATOM 780 O O . GLN A 1 100 ? 17.342 -5.530 -0.851 1.00 98.06 100 GLN A O 1
ATOM 785 N N . ARG A 1 101 ? 17.564 -3.337 -1.105 1.00 94.88 101 ARG A N 1
ATOM 786 C CA . ARG A 1 101 ? 18.874 -3.414 -1.806 1.00 94.88 101 ARG A CA 1
ATOM 787 C C . ARG A 1 101 ? 19.971 -4.173 -1.061 1.00 94.88 101 ARG A C 1
ATOM 789 O O . ARG A 1 101 ? 21.029 -4.433 -1.629 1.00 94.88 101 ARG A O 1
ATOM 796 N N . THR A 1 102 ? 19.789 -4.410 0.234 1.00 94.50 102 THR A N 1
ATOM 797 C CA . THR A 1 102 ? 20.721 -5.175 1.069 1.00 94.50 102 THR A CA 1
ATOM 798 C C . THR A 1 102 ? 20.333 -6.644 1.214 1.00 94.50 102 THR A C 1
ATOM 800 O O . THR A 1 102 ? 21.073 -7.378 1.863 1.00 94.50 102 THR A O 1
ATOM 803 N N . LEU A 1 103 ? 19.191 -7.054 0.662 1.00 96.00 103 LEU A N 1
ATOM 804 C CA . LEU A 1 103 ? 18.670 -8.413 0.730 1.00 96.00 103 LEU A CA 1
ATOM 805 C C . LEU A 1 103 ? 19.151 -9.239 -0.469 1.00 96.00 103 LEU A C 1
ATOM 807 O O . LEU A 1 103 ? 19.418 -8.711 -1.552 1.00 96.00 103 LEU A O 1
ATOM 811 N N . GLU A 1 104 ? 19.283 -10.546 -0.249 1.00 92.19 104 GLU A N 1
ATOM 812 C CA . GLU A 1 104 ? 19.691 -11.510 -1.283 1.00 92.19 104 GLU A CA 1
ATOM 813 C C . GLU A 1 104 ? 18.563 -11.829 -2.272 1.00 92.19 104 GLU A C 1
ATOM 815 O O . GLU A 1 104 ? 18.835 -12.368 -3.338 1.00 92.19 104 GLU A O 1
ATOM 820 N N . ASP A 1 105 ? 17.332 -11.467 -1.920 1.00 91.88 105 ASP A N 1
ATOM 821 C CA . ASP A 1 105 ? 16.110 -11.643 -2.694 1.00 91.88 105 ASP A CA 1
ATOM 822 C C . ASP A 1 105 ? 15.122 -10.533 -2.295 1.00 91.88 105 ASP A C 1
ATOM 824 O O . ASP A 1 105 ? 15.282 -9.920 -1.232 1.00 91.88 105 ASP A O 1
ATOM 828 N N . GLY A 1 106 ? 14.142 -10.243 -3.143 1.00 94.38 106 GLY A N 1
ATOM 829 C CA . GLY A 1 106 ? 13.039 -9.354 -2.796 1.00 94.38 106 GLY A CA 1
ATOM 830 C C . GLY A 1 106 ? 12.473 -8.586 -3.983 1.00 94.38 106 GLY A C 1
ATOM 831 O O . GLY A 1 106 ? 13.199 -7.840 -4.656 1.00 94.38 106 GLY A O 1
ATOM 832 N N . CYS A 1 107 ? 11.169 -8.736 -4.202 1.00 97.00 107 CYS A N 1
ATOM 833 C CA . CYS A 1 107 ? 10.397 -7.988 -5.180 1.00 97.00 107 CYS A CA 1
ATOM 834 C C . CYS A 1 107 ? 9.342 -7.119 -4.470 1.00 97.00 107 CYS A C 1
ATOM 836 O O . CYS A 1 107 ? 8.269 -7.605 -4.112 1.00 97.00 107 CYS A O 1
ATOM 838 N N . PRO A 1 108 ? 9.596 -5.809 -4.295 1.00 98.50 108 PRO A N 1
ATOM 839 C CA . PRO A 1 108 ? 8.736 -4.926 -3.512 1.00 98.50 108 PRO A CA 1
ATOM 840 C C . PRO A 1 108 ? 7.250 -4.932 -3.894 1.00 98.50 108 PRO A C 1
ATOM 842 O O . PRO A 1 108 ? 6.399 -4.725 -3.028 1.00 98.50 108 PRO A O 1
ATOM 845 N N . LEU A 1 109 ? 6.938 -5.112 -5.180 1.00 98.81 109 LEU A N 1
ATOM 846 C CA . LEU A 1 109 ? 5.573 -5.204 -5.683 1.00 98.81 109 LEU A CA 1
ATOM 847 C C . LEU A 1 109 ? 5.470 -6.309 -6.733 1.00 98.81 109 LEU A C 1
ATOM 849 O O . LEU A 1 109 ? 6.085 -6.217 -7.791 1.00 98.81 109 LEU A O 1
ATOM 853 N N . THR A 1 110 ? 4.614 -7.292 -6.478 1.00 98.62 110 THR A N 1
ATOM 854 C CA . THR A 1 110 ? 4.265 -8.339 -7.441 1.00 98.62 110 THR A CA 1
ATOM 855 C C . THR A 1 110 ? 2.791 -8.234 -7.819 1.00 98.62 110 THR A C 1
ATOM 857 O O . THR A 1 110 ? 1.932 -8.149 -6.940 1.00 98.62 110 THR A O 1
ATOM 860 N N . VAL A 1 111 ? 2.487 -8.278 -9.116 1.00 98.69 111 VAL A N 1
ATOM 861 C CA . VAL A 1 111 ? 1.122 -8.410 -9.647 1.00 98.69 111 VAL A CA 1
ATOM 862 C C . VAL A 1 111 ? 1.036 -9.735 -10.384 1.00 98.69 111 VAL A C 1
ATOM 864 O O . VAL A 1 111 ? 1.710 -9.930 -11.392 1.00 98.69 111 VAL A O 1
ATOM 867 N N . ALA A 1 112 ? 0.241 -10.660 -9.861 1.00 98.12 112 ALA A N 1
ATOM 868 C CA . ALA A 1 112 ? 0.061 -11.976 -10.448 1.00 98.12 112 ALA A CA 1
ATOM 869 C C . ALA A 1 112 ? -0.594 -11.902 -11.834 1.00 98.12 112 ALA A C 1
ATOM 871 O O . ALA A 1 112 ? -1.202 -10.895 -12.208 1.00 98.12 112 ALA A O 1
ATOM 872 N N . GLY A 1 113 ? -0.475 -12.995 -12.590 1.00 96.88 113 GLY A N 1
ATOM 873 C CA . GLY A 1 113 ? -1.079 -13.094 -13.914 1.00 96.88 113 GLY A CA 1
ATOM 874 C C . GLY A 1 113 ? -2.595 -12.901 -13.883 1.00 96.88 113 GLY A C 1
ATOM 875 O O . GLY A 1 113 ? -3.231 -13.112 -12.849 1.00 96.88 113 GLY A O 1
ATOM 876 N N . ASP A 1 114 ? -3.149 -12.428 -14.999 1.00 95.88 114 ASP A N 1
ATOM 877 C CA . ASP A 1 114 ? -4.566 -12.052 -15.165 1.00 95.88 114 ASP A CA 1
ATOM 878 C C . ASP A 1 114 ? -5.098 -10.958 -14.209 1.00 95.88 114 ASP A C 1
ATOM 880 O O . ASP A 1 114 ? -6.255 -10.541 -14.324 1.00 95.88 114 ASP A O 1
ATOM 884 N N . SER A 1 115 ? -4.285 -10.461 -13.271 1.00 98.06 115 SER A N 1
ATOM 885 C CA . SER A 1 115 ? -4.696 -9.437 -12.309 1.00 98.06 115 SER A CA 1
ATOM 886 C C . SER A 1 115 ? -4.558 -8.034 -12.893 1.00 98.06 115 SER A C 1
ATOM 888 O O . SER A 1 115 ? -3.691 -7.755 -13.728 1.00 98.06 115 SER A O 1
ATOM 890 N N . VAL A 1 116 ? -5.407 -7.121 -12.425 1.00 98.00 116 VAL A N 1
ATOM 891 C CA . VAL A 1 116 ? -5.395 -5.711 -12.826 1.00 98.00 116 VAL A CA 1
ATOM 892 C C . VAL A 1 116 ? -5.122 -4.853 -11.600 1.00 98.00 116 VAL A C 1
ATOM 894 O O . VAL A 1 116 ? -5.895 -4.843 -10.644 1.00 98.00 116 VAL A O 1
ATOM 897 N N . LEU A 1 117 ? -4.023 -4.107 -11.633 1.00 98.50 117 LEU A N 1
ATOM 898 C CA . LEU A 1 117 ? -3.661 -3.159 -10.593 1.00 98.50 117 LEU A CA 1
ATOM 899 C C . LEU A 1 117 ? -3.756 -1.729 -11.125 1.00 98.50 117 LEU A C 1
ATOM 901 O O . LEU A 1 117 ? -2.914 -1.289 -11.907 1.00 98.50 117 LEU A O 1
ATOM 905 N N . ASN A 1 118 ? -4.734 -0.985 -10.619 1.00 97.25 118 ASN A N 1
ATOM 906 C CA . ASN A 1 118 ? -4.806 0.463 -10.761 1.00 97.25 118 ASN A CA 1
ATOM 907 C C . ASN A 1 118 ? -4.004 1.102 -9.616 1.00 97.25 118 ASN A C 1
ATOM 909 O O . ASN A 1 118 ? -4.448 1.133 -8.465 1.00 97.25 118 ASN A O 1
ATOM 913 N N . LEU A 1 119 ? -2.794 1.568 -9.921 1.00 97.69 119 LEU A N 1
ATOM 914 C CA . LEU A 1 119 ? -1.841 2.114 -8.963 1.00 97.69 119 LEU A CA 1
ATOM 915 C C . LEU A 1 119 ? -1.841 3.645 -8.984 1.00 97.69 119 LEU A C 1
ATOM 917 O O . LEU A 1 119 ? -1.400 4.279 -9.942 1.00 97.69 119 LEU A O 1
ATOM 921 N N . TYR A 1 120 ? -2.242 4.248 -7.873 1.00 95.44 120 TYR A N 1
ATOM 922 C CA . TYR A 1 120 ? -2.263 5.691 -7.686 1.00 95.44 120 TYR A CA 1
ATOM 923 C C . TYR A 1 120 ? -1.119 6.163 -6.796 1.00 95.44 120 TYR A C 1
ATOM 925 O O . TYR A 1 120 ? -0.921 5.692 -5.677 1.00 95.44 120 TYR A O 1
ATOM 933 N N . LEU A 1 121 ? -0.358 7.134 -7.296 1.00 95.69 121 LEU A N 1
ATOM 934 C CA . LEU A 1 121 ? 0.819 7.673 -6.628 1.00 95.69 121 LEU A CA 1
ATOM 935 C C . LEU A 1 121 ? 0.488 8.980 -5.906 1.00 95.69 121 LEU A C 1
ATOM 937 O O . LEU A 1 121 ? 0.158 9.997 -6.531 1.00 95.69 121 LEU A O 1
ATOM 941 N N . GLN A 1 122 ? 0.687 8.989 -4.590 1.00 93.00 122 GLN A N 1
ATOM 942 C CA . GLN A 1 122 ? 0.619 10.177 -3.749 1.00 93.00 122 GLN A CA 1
ATOM 943 C C . GLN A 1 122 ? 1.979 10.430 -3.079 1.00 93.00 122 GLN A C 1
ATOM 945 O O . GLN A 1 122 ? 2.478 9.611 -2.308 1.00 93.00 122 GLN A O 1
ATOM 950 N N . GLY A 1 123 ? 2.562 11.603 -3.345 1.00 94.12 123 GLY A N 1
ATOM 951 C CA . GLY A 1 123 ? 3.851 11.992 -2.775 1.00 94.12 123 GLY A CA 1
ATOM 952 C C . GLY A 1 123 ? 5.040 11.197 -3.320 1.00 94.12 123 GLY A C 1
ATOM 953 O O . GLY A 1 123 ? 5.008 10.642 -4.417 1.00 94.12 123 GLY A O 1
ATOM 954 N N . ASP A 1 124 ? 6.127 11.178 -2.556 1.00 97.94 124 ASP A N 1
ATOM 955 C CA . ASP A 1 124 ? 7.338 10.460 -2.947 1.00 97.94 124 ASP A CA 1
ATOM 956 C C . ASP A 1 124 ? 7.232 8.986 -2.557 1.00 97.94 124 ASP A C 1
ATOM 958 O O . ASP A 1 124 ? 7.036 8.666 -1.388 1.00 97.94 124 ASP A O 1
ATOM 962 N N . ASN A 1 125 ? 7.396 8.097 -3.535 1.00 98.56 125 ASN A N 1
ATOM 963 C CA . ASN A 1 125 ? 7.320 6.653 -3.347 1.00 98.56 125 ASN A CA 1
ATOM 964 C C . ASN A 1 125 ? 8.572 5.974 -3.914 1.00 98.56 125 ASN A C 1
ATOM 966 O O . ASN A 1 125 ? 9.055 6.338 -4.994 1.00 98.56 125 ASN A O 1
ATOM 970 N N . SER A 1 126 ? 9.106 4.976 -3.211 1.00 98.56 126 SER A N 1
ATOM 971 C CA . SER A 1 126 ? 10.274 4.227 -3.687 1.00 98.56 126 SER A CA 1
ATOM 972 C C . SER A 1 126 ? 10.181 2.727 -3.470 1.00 98.56 126 SER A C 1
ATOM 974 O O . SER A 1 126 ? 9.926 2.275 -2.359 1.00 98.56 126 SER A O 1
ATOM 976 N N . LEU A 1 127 ? 10.480 1.973 -4.526 1.00 98.75 127 LEU A N 1
ATOM 977 C CA . LEU A 1 127 ? 10.608 0.520 -4.507 1.00 98.75 127 LEU A CA 1
ATOM 978 C C . LEU A 1 127 ? 12.008 0.158 -5.003 1.00 98.75 127 LEU A C 1
ATOM 980 O O . LEU A 1 127 ? 12.361 0.432 -6.155 1.00 98.75 127 LEU A O 1
ATOM 984 N N . PHE A 1 128 ? 12.828 -0.421 -4.132 1.00 98.06 128 PHE A N 1
ATOM 985 C CA . PHE A 1 128 ? 14.160 -0.894 -4.489 1.00 98.06 128 PHE A CA 1
ATOM 986 C C . PHE A 1 128 ? 14.274 -2.383 -4.193 1.00 98.06 128 PHE A C 1
ATOM 988 O O . PHE A 1 128 ? 14.131 -2.776 -3.039 1.00 98.06 128 PHE A O 1
ATOM 995 N N . ALA A 1 129 ? 14.546 -3.166 -5.231 1.00 97.94 129 ALA A N 1
ATOM 996 C CA . ALA A 1 129 ? 14.578 -4.619 -5.177 1.00 97.94 129 ALA A CA 1
ATOM 997 C C . ALA A 1 129 ? 15.804 -5.175 -4.442 1.00 97.94 129 ALA A C 1
ATOM 999 O O . ALA A 1 129 ? 16.846 -4.507 -4.344 1.00 97.94 129 ALA A O 1
ATOM 1000 N N . GLY A 1 130 ? 15.665 -6.415 -3.976 1.00 96.88 130 GLY A N 1
ATOM 1001 C CA . GLY A 1 130 ? 16.770 -7.277 -3.571 1.00 96.88 130 GLY A CA 1
ATOM 1002 C C . GLY A 1 130 ? 17.557 -7.813 -4.766 1.00 96.88 130 GLY A C 1
ATOM 1003 O O . GLY A 1 130 ? 17.220 -7.568 -5.929 1.00 96.88 130 GLY A O 1
ATOM 1004 N N . ALA A 1 131 ? 18.656 -8.514 -4.487 1.00 94.62 131 ALA A N 1
ATOM 1005 C CA . ALA A 1 131 ? 19.542 -9.012 -5.533 1.00 94.62 131 ALA A CA 1
ATOM 1006 C C . ALA A 1 131 ? 18.824 -9.949 -6.519 1.00 94.62 131 ALA A C 1
ATOM 1008 O O . ALA A 1 131 ? 18.025 -10.781 -6.120 1.00 94.62 131 ALA A O 1
ATOM 1009 N N . GLY A 1 132 ? 19.105 -9.793 -7.815 1.00 94.12 132 GLY A N 1
ATOM 1010 C CA . GLY A 1 132 ? 18.508 -10.600 -8.884 1.00 94.12 132 GLY A CA 1
ATOM 1011 C C . GLY A 1 132 ? 17.083 -10.204 -9.271 1.00 94.12 132 GLY A C 1
ATOM 1012 O O . GLY A 1 132 ? 16.537 -10.800 -10.190 1.00 94.12 132 GLY A O 1
ATOM 1013 N N . ASN A 1 133 ? 16.500 -9.178 -8.645 1.00 96.31 133 ASN A N 1
ATOM 1014 C CA . ASN A 1 133 ? 15.075 -8.884 -8.778 1.00 96.31 133 ASN A CA 1
ATOM 1015 C C . ASN A 1 133 ? 14.762 -7.515 -9.389 1.00 96.31 133 ASN A C 1
ATOM 1017 O O . ASN A 1 133 ? 15.579 -6.583 -9.399 1.00 96.31 133 ASN A O 1
ATOM 1021 N N . SER A 1 134 ? 13.527 -7.416 -9.878 1.00 96.75 134 SER A N 1
ATOM 1022 C CA . SER A 1 134 ? 12.877 -6.198 -10.364 1.00 96.75 134 SER A CA 1
ATOM 1023 C C . SER A 1 134 ? 12.159 -5.487 -9.218 1.00 96.75 134 SER A C 1
ATOM 1025 O O . SER A 1 134 ? 11.743 -6.114 -8.246 1.00 96.75 134 SER A O 1
ATOM 1027 N N . ALA A 1 135 ? 11.989 -4.164 -9.309 1.00 97.81 135 ALA A N 1
ATOM 1028 C CA . ALA A 1 135 ? 11.243 -3.430 -8.281 1.00 97.81 135 ALA A CA 1
ATOM 1029 C C . ALA A 1 135 ? 9.733 -3.697 -8.363 1.00 97.81 135 ALA A C 1
ATOM 1031 O O . ALA A 1 135 ? 9.042 -3.641 -7.348 1.00 97.81 135 ALA A O 1
ATOM 1032 N N . ILE A 1 136 ? 9.246 -3.953 -9.579 1.00 98.44 136 ILE A N 1
ATOM 1033 C CA . ILE A 1 136 ? 7.895 -4.424 -9.859 1.00 98.44 136 ILE A CA 1
ATOM 1034 C C . ILE A 1 136 ? 8.001 -5.655 -10.756 1.00 98.44 136 ILE A C 1
ATOM 1036 O O . ILE A 1 136 ? 8.657 -5.592 -11.800 1.00 98.44 136 ILE A O 1
ATOM 1040 N N . GLU A 1 137 ? 7.327 -6.728 -10.368 1.00 97.94 137 GLU A N 1
ATOM 1041 C CA . GLU A 1 137 ? 7.196 -7.962 -11.137 1.00 97.94 137 GLU A CA 1
ATOM 1042 C C . GLU A 1 137 ? 5.743 -8.133 -11.586 1.00 97.94 137 GLU A C 1
ATOM 1044 O O . GLU A 1 137 ? 4.818 -8.053 -10.774 1.00 97.94 137 GLU A O 1
ATOM 1049 N N . LEU A 1 138 ? 5.537 -8.351 -12.884 1.00 98.19 138 LEU A N 1
ATOM 1050 C CA . LEU A 1 138 ? 4.228 -8.652 -13.456 1.00 98.19 138 LEU A CA 1
ATOM 1051 C C . LEU A 1 138 ? 4.191 -10.109 -13.908 1.00 98.19 138 LEU A C 1
ATOM 1053 O O . LEU A 1 138 ? 5.158 -10.598 -14.485 1.00 98.19 138 LEU A O 1
ATOM 1057 N N . GLY A 1 139 ? 3.067 -10.780 -13.677 1.00 97.69 139 GLY A N 1
ATOM 1058 C CA . GLY A 1 139 ? 2.748 -12.057 -14.302 1.00 97.69 139 GLY A CA 1
ATOM 1059 C C . GLY A 1 139 ? 2.277 -11.892 -15.749 1.00 97.69 139 GLY A C 1
ATOM 1060 O O . GLY A 1 139 ? 1.981 -10.786 -16.204 1.00 97.69 139 GLY A O 1
ATOM 1061 N N . GLU A 1 140 ? 2.198 -13.007 -16.472 1.00 96.94 140 GLU A N 1
ATOM 1062 C CA . GLU A 1 140 ? 1.607 -13.062 -17.817 1.00 96.94 140 GLU A CA 1
ATOM 1063 C C . GLU A 1 140 ? 0.169 -12.512 -17.796 1.00 96.94 140 GLU A C 1
ATOM 1065 O O . GLU A 1 140 ? -0.560 -12.708 -16.824 1.00 96.94 140 GLU A O 1
ATOM 1070 N N . ASP A 1 141 ? -0.221 -11.768 -18.834 1.00 97.00 141 ASP A N 1
ATOM 1071 C CA . ASP A 1 141 ? -1.539 -11.116 -18.964 1.00 97.00 141 ASP A CA 1
ATOM 1072 C C . ASP A 1 141 ? -1.898 -10.068 -17.883 1.00 97.00 141 ASP A C 1
ATOM 1074 O O . ASP A 1 141 ? -2.964 -9.441 -17.947 1.00 97.00 141 ASP A O 1
ATOM 1078 N N . ALA A 1 142 ? -1.013 -9.808 -16.914 1.00 98.25 142 ALA A N 1
ATOM 1079 C CA . ALA A 1 142 ? -1.243 -8.805 -15.881 1.00 98.25 142 ALA A CA 1
ATOM 1080 C C . ALA A 1 142 ? -1.294 -7.386 -16.467 1.00 98.25 142 ALA A C 1
ATOM 1082 O O . ALA A 1 142 ? -0.584 -7.039 -17.422 1.00 98.25 142 ALA A O 1
ATOM 1083 N N . ARG A 1 143 ? -2.103 -6.519 -15.853 1.00 98.44 143 ARG A N 1
ATOM 1084 C CA . ARG A 1 143 ? -2.186 -5.097 -16.214 1.00 98.44 143 ARG A CA 1
ATOM 1085 C C . ARG A 1 143 ? -1.847 -4.218 -15.029 1.00 98.44 143 ARG A C 1
ATOM 1087 O O . ARG A 1 143 ? -2.419 -4.365 -13.954 1.00 98.44 143 ARG A O 1
ATOM 1094 N N . LEU A 1 144 ? -0.938 -3.279 -15.254 1.00 98.44 144 LEU A N 1
ATOM 1095 C CA . LEU A 1 144 ? -0.562 -2.257 -14.291 1.00 98.44 144 LEU A CA 1
ATOM 1096 C C . LEU A 1 144 ? -0.821 -0.876 -14.887 1.00 98.44 144 LEU A C 1
ATOM 1098 O O . LEU A 1 144 ? -0.115 -0.437 -15.796 1.00 98.44 144 LEU A O 1
ATOM 1102 N N . ASP A 1 145 ? -1.796 -0.173 -14.329 1.00 97.62 145 ASP A N 1
ATOM 1103 C CA . ASP A 1 145 ? -2.146 1.180 -14.735 1.00 97.62 145 ASP A CA 1
ATOM 1104 C C . ASP A 1 145 ? -1.695 2.172 -13.666 1.00 97.62 145 ASP A C 1
ATOM 1106 O O . ASP A 1 145 ? -2.202 2.170 -12.548 1.00 97.62 145 ASP A O 1
ATOM 1110 N N . ILE A 1 146 ? -0.693 2.996 -13.986 1.00 96.25 146 ILE A N 1
ATOM 1111 C CA . ILE A 1 146 ? -0.086 3.923 -13.027 1.00 96.25 146 ILE A CA 1
ATOM 1112 C C . ILE A 1 146 ? -0.580 5.342 -13.294 1.00 96.25 146 ILE A C 1
ATOM 1114 O O . ILE A 1 146 ? -0.311 5.918 -14.351 1.00 96.25 146 ILE A O 1
ATOM 1118 N N . GLU A 1 147 ? -1.180 5.964 -12.283 1.00 92.81 147 GLU A N 1
ATOM 1119 C CA . GLU A 1 147 ? -1.532 7.384 -12.296 1.00 92.81 147 GLU A CA 1
ATOM 1120 C C . GLU A 1 147 ? -0.898 8.122 -11.114 1.00 92.81 147 GLU A C 1
ATOM 1122 O O . GLU A 1 147 ? -0.549 7.540 -10.088 1.00 92.81 147 GLU A O 1
ATOM 1127 N N . GLY A 1 148 ? -0.703 9.431 -11.259 1.00 91.06 148 GLY A N 1
ATOM 1128 C CA . GLY A 1 148 ? -0.158 10.277 -10.201 1.00 91.06 148 GLY A CA 1
ATOM 1129 C C . GLY A 1 148 ? -1.086 11.440 -9.906 1.00 91.06 148 GLY A C 1
ATOM 1130 O O . GLY A 1 148 ? -1.641 12.040 -10.822 1.00 91.06 148 GLY A O 1
ATOM 1131 N N . PHE A 1 149 ? -1.209 11.804 -8.632 1.00 88.69 149 PHE A N 1
ATOM 1132 C CA . PHE A 1 149 ? -2.014 12.948 -8.212 1.00 88.69 149 PHE A CA 1
ATOM 1133 C C . PHE A 1 149 ? -1.203 13.911 -7.355 1.00 88.69 149 PHE A C 1
ATOM 1135 O O . PHE A 1 149 ? -0.455 13.519 -6.457 1.00 88.69 149 PHE A O 1
ATOM 1142 N N . GLY A 1 150 ? -1.372 15.208 -7.600 1.00 89.25 150 GLY A N 1
ATOM 1143 C CA . GLY A 1 150 ? -0.548 16.217 -6.954 1.00 89.25 150 GLY A CA 1
ATOM 1144 C C . GLY A 1 150 ? 0.890 16.141 -7.456 1.00 89.25 150 GLY A C 1
ATOM 1145 O O . GLY A 1 150 ? 1.131 16.039 -8.651 1.00 89.25 150 GLY A O 1
ATOM 1146 N N . GLN A 1 151 ? 1.854 16.225 -6.548 1.00 92.25 151 GLN A N 1
ATOM 1147 C CA . GLN A 1 151 ? 3.274 16.266 -6.889 1.00 92.25 151 GLN A CA 1
ATOM 1148 C C . GLN A 1 151 ? 4.031 15.165 -6.159 1.00 92.25 151 GLN A C 1
ATOM 1150 O O . GLN A 1 151 ? 3.751 14.905 -4.987 1.00 92.25 151 GLN A O 1
ATOM 1155 N N . GLY A 1 152 ? 5.001 14.565 -6.840 1.00 95.38 152 GLY A N 1
ATOM 1156 C CA . GLY A 1 152 ? 5.822 13.521 -6.250 1.00 95.38 152 GLY A CA 1
ATOM 1157 C C . GLY A 1 152 ? 6.831 12.914 -7.211 1.00 95.38 152 GLY A C 1
ATOM 1158 O O . GLY A 1 152 ? 6.928 13.265 -8.397 1.00 95.38 152 GLY A O 1
ATOM 1159 N N . ILE A 1 153 ? 7.609 11.992 -6.659 1.00 97.12 153 ILE A N 1
ATOM 1160 C CA . ILE A 1 153 ? 8.587 11.188 -7.376 1.00 97.12 153 ILE A CA 1
ATOM 1161 C C . ILE A 1 153 ? 8.323 9.715 -7.078 1.00 97.12 153 ILE A C 1
ATOM 1163 O O . ILE A 1 153 ? 8.426 9.289 -5.934 1.00 97.12 153 ILE A O 1
ATOM 1167 N N . PHE A 1 154 ? 8.086 8.919 -8.118 1.00 98.12 154 PHE A N 1
ATOM 1168 C CA . PHE A 1 154 ? 8.089 7.463 -8.020 1.00 98.12 154 PHE A CA 1
ATOM 1169 C C . PHE A 1 154 ? 9.424 6.920 -8.517 1.00 98.12 154 PHE A C 1
ATOM 1171 O O . PHE A 1 154 ? 9.803 7.161 -9.667 1.00 98.12 154 PHE A O 1
ATOM 1178 N N . THR A 1 155 ? 10.175 6.251 -7.644 1.00 98.25 155 THR A N 1
ATOM 1179 C CA . THR A 1 155 ? 11.511 5.733 -7.962 1.00 98.25 155 THR A CA 1
ATOM 1180 C C . THR A 1 155 ? 11.545 4.218 -7.851 1.00 98.25 155 THR A C 1
ATOM 1182 O O . THR A 1 155 ? 11.307 3.666 -6.783 1.00 98.25 155 THR A O 1
ATOM 1185 N N . LEU A 1 156 ? 11.931 3.570 -8.943 1.00 98.25 156 LEU A N 1
ATOM 1186 C CA . LEU A 1 156 ? 12.069 2.129 -9.065 1.00 98.25 156 LEU A CA 1
ATOM 1187 C C . LEU A 1 156 ? 13.526 1.773 -9.350 1.00 98.25 156 LEU A C 1
ATOM 1189 O O . LEU A 1 156 ? 14.189 2.419 -10.172 1.00 98.25 156 LEU A O 1
ATOM 1193 N N . MET A 1 157 ? 14.031 0.749 -8.670 1.00 96.81 157 MET A N 1
ATOM 1194 C CA . MET A 1 157 ? 15.386 0.250 -8.886 1.00 96.81 157 MET A CA 1
ATOM 1195 C C . MET A 1 157 ? 15.411 -1.266 -8.781 1.00 96.81 157 MET A C 1
ATOM 1197 O O . MET A 1 157 ? 15.157 -1.810 -7.711 1.00 96.81 157 MET A O 1
ATOM 1201 N N . ALA A 1 158 ? 15.757 -1.913 -9.883 1.00 96.38 158 ALA A N 1
ATOM 1202 C CA . ALA A 1 158 ? 16.145 -3.309 -9.887 1.00 96.38 158 ALA A CA 1
ATOM 1203 C C . ALA A 1 158 ? 17.589 -3.464 -9.409 1.00 96.38 158 ALA A C 1
ATOM 1205 O O . ALA A 1 158 ? 18.378 -2.508 -9.449 1.00 96.38 158 ALA A O 1
ATOM 1206 N N . TYR A 1 159 ? 17.948 -4.673 -8.990 1.00 92.69 159 TYR A N 1
ATOM 1207 C CA . TYR A 1 159 ? 19.308 -4.986 -8.568 1.00 92.69 159 TYR A CA 1
ATOM 1208 C C . TYR A 1 159 ? 19.848 -6.183 -9.355 1.00 92.69 159 TYR A C 1
ATOM 1210 O O . TYR A 1 159 ? 19.801 -7.313 -8.868 1.00 92.69 159 TYR A O 1
ATOM 1218 N N . PRO A 1 160 ? 20.382 -5.958 -10.571 1.00 89.81 160 PRO A N 1
ATOM 1219 C CA . PRO A 1 160 ? 20.782 -7.056 -11.432 1.00 89.81 160 PRO A CA 1
ATOM 1220 C C . PRO A 1 160 ? 21.868 -7.929 -10.794 1.00 89.81 160 PRO A C 1
ATOM 1222 O O . PRO A 1 160 ? 22.876 -7.407 -10.305 1.00 89.81 160 PRO A O 1
ATOM 1225 N N . ALA A 1 161 ? 21.704 -9.250 -10.844 1.00 90.38 161 ALA A N 1
ATOM 1226 C CA . ALA A 1 161 ? 22.671 -10.210 -10.311 1.00 90.38 161 ALA A CA 1
ATOM 1227 C C . ALA A 1 161 ? 23.004 -11.295 -11.339 1.00 90.38 161 ALA A C 1
ATOM 1229 O O . ALA A 1 161 ? 22.184 -11.641 -12.182 1.00 90.38 161 ALA A O 1
ATOM 1230 N N . ASN A 1 162 ? 24.231 -11.824 -11.280 1.00 87.81 162 ASN A N 1
ATOM 1231 C CA . ASN A 1 162 ? 24.624 -12.973 -12.092 1.00 87.81 162 ASN A CA 1
ATOM 1232 C C . ASN A 1 162 ? 24.275 -14.260 -11.341 1.00 87.81 162 ASN A C 1
ATOM 1234 O O . ASN A 1 162 ? 24.960 -14.616 -10.379 1.00 87.81 162 ASN A O 1
ATOM 1238 N N . MET A 1 163 ? 23.233 -14.940 -11.804 1.00 82.06 163 MET A N 1
ATOM 1239 C CA . MET A 1 163 ? 22.701 -16.168 -11.231 1.00 82.06 163 MET A CA 1
ATOM 1240 C C . MET A 1 163 ? 22.902 -17.286 -12.254 1.00 82.06 163 MET A C 1
ATOM 1242 O O . MET A 1 163 ? 22.351 -17.274 -13.348 1.00 82.06 163 MET A O 1
ATOM 1246 N N . GLY A 1 164 ? 23.795 -18.233 -11.956 1.00 82.69 164 GLY A N 1
ATOM 1247 C CA . GLY A 1 164 ? 24.026 -19.380 -12.845 1.00 82.69 164 GLY A CA 1
ATOM 1248 C C . GLY A 1 164 ? 24.606 -19.051 -14.231 1.00 82.69 164 GLY A C 1
ATOM 1249 O O . GLY A 1 164 ? 24.583 -19.915 -15.104 1.00 82.69 164 GLY A O 1
ATOM 1250 N N . GLY A 1 165 ? 25.174 -17.856 -14.435 1.00 83.50 165 GLY A N 1
ATOM 1251 C CA . GLY A 1 165 ? 25.720 -17.414 -15.724 1.00 83.50 165 GLY A CA 1
ATOM 1252 C C . GLY A 1 165 ? 24.785 -16.509 -16.529 1.00 83.50 165 GLY A C 1
ATOM 1253 O O . GLY A 1 165 ? 25.209 -16.002 -17.569 1.00 83.50 165 GLY A O 1
ATOM 1254 N N . GLU A 1 166 ? 23.571 -16.268 -16.039 1.00 87.62 166 GLU A N 1
ATOM 1255 C CA . GLU A 1 166 ? 22.595 -15.349 -16.621 1.00 87.62 166 GLU A CA 1
ATOM 1256 C C . GLU A 1 166 ? 22.410 -14.128 -15.713 1.00 87.62 166 GLU A C 1
ATOM 1258 O O . GLU A 1 166 ? 22.673 -14.177 -14.511 1.00 87.62 166 GLU A O 1
ATOM 1263 N N . LEU A 1 167 ? 22.048 -12.990 -16.308 1.00 87.69 167 LEU A N 1
ATOM 1264 C CA . LEU A 1 167 ? 21.734 -11.779 -15.555 1.00 87.69 167 LEU A CA 1
ATOM 1265 C C . LEU A 1 167 ? 20.234 -11.740 -15.280 1.00 87.69 167 LEU A C 1
ATOM 1267 O O . LEU A 1 167 ? 19.446 -11.636 -16.216 1.00 87.69 167 LEU A O 1
ATOM 1271 N N . GLU A 1 168 ? 19.872 -11.761 -14.005 1.00 89.12 168 GLU A N 1
ATOM 1272 C CA . GLU A 1 168 ? 18.495 -11.625 -13.523 1.00 89.12 168 GLU A CA 1
ATOM 1273 C C . GLU A 1 168 ? 18.260 -10.212 -12.974 1.00 89.12 168 GLU A C 1
ATOM 1275 O O . GLU A 1 168 ? 19.225 -9.503 -12.672 1.00 89.12 168 GLU A O 1
ATOM 1280 N N . GLY A 1 169 ? 16.998 -9.773 -12.889 1.00 86.00 169 GLY A N 1
ATOM 1281 C CA . GLY A 1 169 ? 16.631 -8.471 -12.313 1.00 86.00 169 GLY A CA 1
ATOM 1282 C C . GLY A 1 169 ? 17.172 -7.281 -13.099 1.00 86.00 169 GLY A C 1
ATOM 1283 O O . GLY A 1 169 ? 17.660 -6.306 -12.530 1.00 86.00 169 GLY A O 1
ATOM 1284 N N . THR A 1 170 ? 17.171 -7.371 -14.430 1.00 91.06 170 THR A N 1
ATOM 1285 C CA . THR A 1 170 ? 17.797 -6.355 -15.295 1.00 91.06 170 THR A CA 1
ATOM 1286 C C . THR A 1 170 ? 16.952 -5.095 -15.484 1.00 91.06 170 THR A C 1
ATOM 1288 O O . THR A 1 170 ? 17.466 -4.079 -15.958 1.00 91.06 170 THR A O 1
ATOM 1291 N N . SER A 1 171 ? 15.686 -5.120 -15.066 1.00 95.50 171 SER A N 1
ATOM 1292 C CA . SER A 1 171 ? 14.700 -4.083 -15.358 1.00 95.50 171 SER A CA 1
ATOM 1293 C C . SER A 1 171 ? 13.964 -3.658 -14.092 1.00 95.50 171 SER A C 1
ATOM 1295 O O . SER A 1 171 ? 13.487 -4.486 -13.333 1.00 95.50 171 SER A O 1
ATOM 1297 N N . ALA A 1 172 ? 13.846 -2.348 -13.861 1.00 97.12 172 ALA A N 1
ATOM 1298 C CA . ALA A 1 172 ? 13.050 -1.770 -12.777 1.00 97.12 172 ALA A CA 1
ATOM 1299 C C . ALA A 1 172 ? 11.604 -2.302 -12.732 1.00 97.12 172 ALA A C 1
ATOM 1301 O O . ALA A 1 172 ? 11.068 -2.481 -11.643 1.00 97.12 172 ALA A O 1
ATOM 1302 N N . ILE A 1 173 ? 10.998 -2.550 -13.894 1.00 97.62 173 ILE A N 1
ATOM 1303 C CA . ILE A 1 173 ? 9.718 -3.252 -14.029 1.00 97.62 173 ILE A CA 1
ATOM 1304 C C . ILE A 1 173 ? 9.954 -4.425 -14.976 1.00 97.62 173 ILE A C 1
ATOM 1306 O O . ILE A 1 173 ? 10.357 -4.185 -16.120 1.00 97.62 173 ILE A O 1
ATOM 1310 N N . ASN A 1 174 ? 9.709 -5.655 -14.525 1.00 96.56 174 ASN A N 1
ATOM 1311 C CA . ASN A 1 174 ? 9.653 -6.801 -15.424 1.00 96.56 174 ASN A CA 1
ATOM 1312 C C . ASN A 1 174 ? 8.272 -6.863 -16.077 1.00 96.56 174 ASN A C 1
ATOM 1314 O O . ASN A 1 174 ? 7.255 -6.854 -15.388 1.00 96.56 174 ASN A O 1
ATOM 1318 N N . ILE A 1 175 ? 8.247 -6.891 -17.406 1.00 95.81 175 ILE A N 1
ATOM 1319 C CA . ILE A 1 175 ? 7.016 -6.922 -18.198 1.00 95.81 175 ILE A CA 1
ATOM 1320 C C . ILE A 1 175 ? 7.122 -8.159 -19.096 1.00 95.81 175 ILE A C 1
ATOM 1322 O O . ILE A 1 175 ? 7.815 -8.085 -20.118 1.00 95.81 175 ILE A O 1
ATOM 1326 N N . PRO A 1 176 ? 6.528 -9.302 -18.701 1.00 93.56 176 PRO A N 1
ATOM 1327 C CA . PRO A 1 176 ? 6.546 -10.514 -19.511 1.00 93.56 176 PRO A CA 1
ATOM 1328 C C . PRO A 1 176 ? 5.661 -10.364 -20.758 1.00 93.56 176 PRO A C 1
ATOM 1330 O O . PRO A 1 176 ? 5.086 -9.304 -21.021 1.00 93.56 176 PRO A O 1
ATOM 1333 N N . GLU A 1 177 ? 5.581 -11.426 -21.560 1.00 88.56 177 GLU A N 1
ATOM 1334 C CA . GLU A 1 177 ? 4.704 -11.467 -22.732 1.00 88.56 177 GLU A CA 1
ATOM 1335 C C . GLU A 1 177 ? 3.243 -11.196 -22.329 1.00 88.56 177 GLU A C 1
ATOM 1337 O O . GLU A 1 177 ? 2.800 -11.584 -21.249 1.00 88.56 177 GLU A O 1
ATOM 1342 N N . ASP A 1 178 ? 2.531 -10.453 -23.179 1.00 92.94 178 ASP A N 1
ATOM 1343 C CA . ASP A 1 178 ? 1.118 -10.072 -23.031 1.00 92.94 178 ASP A CA 1
ATOM 1344 C C . ASP A 1 178 ? 0.727 -9.254 -21.778 1.00 92.94 178 ASP A C 1
ATOM 1346 O O . ASP A 1 178 ? -0.390 -8.735 -21.704 1.00 92.94 178 ASP A O 1
ATOM 1350 N N . ALA A 1 179 ? 1.661 -8.999 -20.857 1.00 95.75 179 ALA A N 1
ATOM 1351 C CA . ALA A 1 179 ? 1.481 -8.021 -19.791 1.00 95.75 179 ALA A CA 1
ATOM 1352 C C . ALA A 1 179 ? 1.493 -6.581 -20.333 1.00 95.75 179 ALA A C 1
ATOM 1354 O O . ALA A 1 179 ? 2.168 -6.247 -21.315 1.00 95.75 179 ALA A O 1
ATOM 1355 N N . ALA A 1 180 ? 0.765 -5.689 -19.662 1.00 95.50 180 ALA A N 1
ATOM 1356 C CA . ALA A 1 180 ? 0.660 -4.289 -20.056 1.00 95.50 180 ALA A CA 1
ATOM 1357 C C . ALA A 1 180 ? 0.950 -3.340 -18.894 1.00 95.50 180 ALA A C 1
ATOM 1359 O O . ALA A 1 180 ? 0.479 -3.533 -17.775 1.00 95.50 180 ALA A O 1
ATOM 1360 N N . VAL A 1 181 ? 1.685 -2.267 -19.196 1.00 96.25 181 VAL A N 1
ATOM 1361 C CA . VAL A 1 181 ? 1.922 -1.161 -18.265 1.00 96.25 181 VAL A CA 1
ATOM 1362 C C . VAL A 1 181 ? 1.536 0.148 -18.921 1.00 96.25 181 VAL A C 1
ATOM 1364 O O . VAL A 1 181 ? 2.029 0.471 -20.007 1.00 96.25 181 VAL A O 1
ATOM 1367 N N . THR A 1 182 ? 0.711 0.935 -18.240 1.00 96.19 182 THR A N 1
ATOM 1368 C CA . THR A 1 182 ? 0.504 2.340 -18.579 1.00 96.19 182 THR A CA 1
ATOM 1369 C C . THR A 1 182 ? 1.160 3.230 -17.531 1.00 96.19 182 THR A C 1
ATOM 13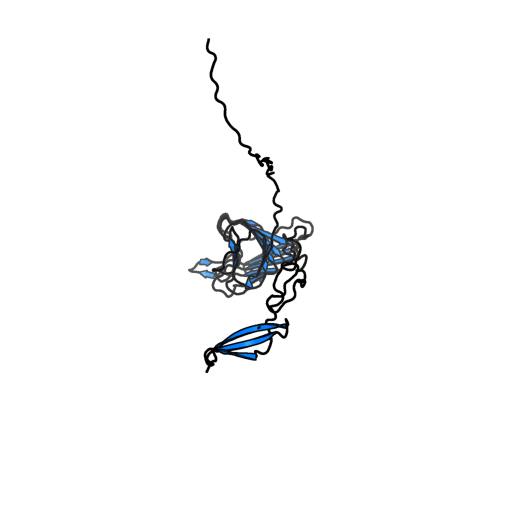71 O O . THR A 1 182 ? 1.214 2.923 -16.341 1.00 96.19 182 THR A O 1
ATOM 1374 N N . TYR A 1 183 ? 1.748 4.327 -18.001 1.00 92.88 183 TYR A N 1
ATOM 1375 C CA . TYR A 1 183 ? 2.449 5.290 -17.158 1.00 92.88 183 TYR A CA 1
ATOM 1376 C C . TYR A 1 183 ? 1.644 6.582 -17.069 1.00 92.88 183 TYR A C 1
ATOM 1378 O O . TYR A 1 183 ? 0.925 6.904 -18.025 1.00 92.88 183 TYR A O 1
ATOM 1386 N N . PRO A 1 184 ? 1.839 7.384 -16.003 1.00 89.38 184 PRO A N 1
ATOM 1387 C CA . PRO A 1 184 ? 1.146 8.649 -15.878 1.00 89.38 184 PRO A CA 1
ATOM 1388 C C . PRO A 1 184 ? 1.398 9.513 -17.112 1.00 89.38 184 PRO A C 1
ATOM 1390 O O . PRO A 1 184 ? 2.529 9.653 -17.588 1.00 89.38 184 PRO A O 1
ATOM 1393 N N . SER A 1 185 ? 0.334 10.119 -17.620 1.00 84.62 185 SER A N 1
ATOM 1394 C CA . SER A 1 185 ? 0.393 11.065 -18.728 1.00 84.62 185 SER A CA 1
ATOM 1395 C C . SER A 1 185 ? -0.287 12.371 -18.321 1.00 84.62 185 SER A C 1
ATOM 1397 O O . SER A 1 185 ? -1.051 12.410 -17.363 1.00 84.62 185 SER A O 1
ATOM 1399 N N . SER A 1 186 ? 0.049 13.463 -19.006 1.00 79.62 186 SER A N 1
ATOM 1400 C CA . SER A 1 186 ? -0.484 14.801 -18.729 1.00 79.62 186 SER A CA 1
ATOM 1401 C C . SER A 1 186 ? -1.440 15.197 -19.862 1.00 79.62 186 SER A C 1
ATOM 1403 O O . SER A 1 186 ? -0.973 15.577 -20.943 1.00 79.62 186 SER A O 1
ATOM 1405 N N . PRO A 1 187 ? -2.766 15.047 -19.677 1.00 67.81 187 PRO A N 1
ATOM 1406 C CA . PRO A 1 187 ? -3.747 15.500 -20.657 1.00 67.81 187 PRO A CA 1
ATOM 1407 C C . PRO A 1 187 ? -4.095 16.990 -20.495 1.00 67.81 187 PRO A C 1
ATOM 1409 O O . PRO A 1 187 ? -4.587 17.604 -21.445 1.00 67.81 187 PRO A O 1
ATOM 1412 N N . GLU A 1 188 ? -3.844 17.585 -19.322 1.00 72.31 188 GLU A N 1
ATOM 1413 C CA . GLU A 1 188 ? -4.255 18.950 -18.987 1.00 72.31 188 GLU A CA 1
ATOM 1414 C C . GLU A 1 188 ? -3.145 19.998 -19.157 1.00 72.31 188 GLU A C 1
ATOM 1416 O O . GLU A 1 188 ? -1.945 19.754 -19.018 1.00 72.31 188 GLU A O 1
ATOM 1421 N N . THR A 1 189 ? -3.552 21.236 -19.440 1.00 70.31 189 THR A N 1
ATOM 1422 C CA . THR A 1 189 ? -2.632 22.373 -19.536 1.00 70.31 189 THR A CA 1
ATOM 1423 C C . THR A 1 189 ? -2.059 22.734 -18.167 1.00 70.31 189 THR A C 1
ATOM 1425 O O . THR A 1 189 ? -2.734 23.378 -17.368 1.00 70.31 189 THR A O 1
ATOM 1428 N N . GLY A 1 190 ? -0.789 22.401 -17.939 1.00 78.69 190 GLY A N 1
ATOM 1429 C CA . GLY A 1 190 ? -0.050 22.755 -16.720 1.00 78.69 190 GLY A CA 1
ATOM 1430 C C . GLY A 1 190 ? 0.526 21.552 -15.980 1.00 78.69 190 GLY A C 1
ATOM 1431 O O . GLY A 1 190 ? 1.460 21.726 -15.197 1.00 78.69 190 GLY A O 1
ATOM 1432 N N . ASP A 1 191 ? 0.041 20.352 -16.289 1.00 89.94 191 ASP A N 1
ATOM 1433 C CA . ASP A 1 191 ? 0.533 19.113 -15.707 1.00 89.94 191 ASP A CA 1
ATOM 1434 C C . ASP A 1 191 ? 1.864 18.706 -16.332 1.00 89.94 191 ASP A C 1
ATOM 1436 O O . ASP A 1 191 ? 2.083 18.816 -17.544 1.00 89.94 191 ASP A O 1
ATOM 1440 N N . VAL A 1 192 ? 2.773 18.205 -15.504 1.00 91.19 192 VAL A N 1
ATOM 1441 C CA . VAL A 1 192 ? 4.113 17.810 -15.930 1.00 91.19 192 VAL A CA 1
ATOM 1442 C C . VAL A 1 192 ? 4.387 16.393 -15.463 1.00 91.19 192 VAL A C 1
ATOM 1444 O O . VAL A 1 192 ? 4.470 16.143 -14.265 1.00 91.19 192 VAL A O 1
ATOM 1447 N N . VAL A 1 193 ? 4.624 15.490 -16.414 1.00 93.75 193 VAL A N 1
ATOM 1448 C CA . VAL A 1 193 ? 5.184 14.160 -16.150 1.00 93.75 193 VAL A CA 1
ATOM 1449 C C . VAL A 1 193 ? 6.496 14.018 -16.911 1.00 93.75 193 VAL A C 1
ATOM 1451 O O . VAL A 1 193 ? 6.563 14.243 -18.119 1.00 93.75 193 VAL A O 1
ATOM 1454 N N . ASN A 1 194 ? 7.565 13.673 -16.198 1.00 94.81 194 ASN A N 1
ATOM 1455 C CA . ASN A 1 194 ? 8.871 13.389 -16.777 1.00 94.81 194 ASN A CA 1
ATOM 1456 C C . ASN A 1 194 ? 9.348 12.019 -16.308 1.00 94.81 194 ASN A C 1
ATOM 1458 O O . ASN A 1 194 ? 9.515 11.802 -15.108 1.00 94.81 194 ASN A O 1
ATOM 1462 N N . MET A 1 195 ? 9.634 11.134 -17.259 1.00 95.69 195 MET A N 1
ATOM 1463 C CA . MET A 1 195 ? 10.248 9.842 -16.983 1.00 95.69 195 MET A CA 1
ATOM 1464 C C . MET A 1 195 ? 11.750 9.912 -17.242 1.00 95.69 195 MET A C 1
ATOM 1466 O O . MET A 1 195 ? 12.200 10.547 -18.199 1.00 95.69 195 MET A O 1
ATOM 1470 N N . TYR A 1 196 ? 12.521 9.248 -16.393 1.00 96.06 196 TYR A N 1
ATOM 1471 C CA . TYR A 1 196 ? 13.966 9.123 -16.502 1.00 96.06 196 TYR A CA 1
ATOM 1472 C C . TYR A 1 196 ? 14.361 7.665 -16.308 1.00 96.06 196 TYR A C 1
ATOM 1474 O O . TYR A 1 196 ? 13.884 7.030 -15.372 1.00 96.06 196 TYR A O 1
ATOM 1482 N N . THR A 1 197 ? 15.237 7.140 -17.156 1.00 95.31 197 THR A N 1
ATOM 1483 C CA . THR A 1 197 ? 15.660 5.736 -17.114 1.00 95.31 197 THR A CA 1
ATOM 1484 C C . THR A 1 197 ? 17.158 5.595 -17.280 1.00 95.31 197 THR A C 1
ATOM 1486 O O . THR A 1 197 ? 17.799 6.465 -17.862 1.00 95.31 197 THR A O 1
ATOM 1489 N N . GLY A 1 198 ? 17.735 4.490 -16.824 1.00 92.25 198 GLY A N 1
ATOM 1490 C CA . GLY A 1 198 ? 19.085 4.124 -17.241 1.00 92.25 198 GLY A CA 1
ATOM 1491 C C . GLY A 1 198 ? 19.717 3.018 -16.414 1.00 92.25 198 GLY A C 1
ATOM 1492 O O . GLY A 1 198 ? 19.130 2.501 -15.469 1.00 92.25 198 GLY A O 1
ATOM 1493 N N . ASN A 1 199 ? 20.974 2.731 -16.739 1.00 87.50 199 ASN A N 1
ATOM 1494 C CA . ASN A 1 199 ? 21.756 1.663 -16.114 1.00 87.50 199 ASN A CA 1
ATOM 1495 C C . ASN A 1 199 ? 22.250 1.985 -14.689 1.00 87.50 199 ASN A C 1
ATOM 1497 O O . ASN A 1 199 ? 22.765 1.114 -13.993 1.00 87.50 199 ASN A O 1
ATOM 1501 N N . ASN A 1 200 ? 22.141 3.242 -14.243 1.00 79.88 200 ASN A N 1
ATOM 1502 C CA . ASN A 1 200 ? 22.474 3.669 -12.882 1.00 79.88 200 ASN A CA 1
ATOM 1503 C C . ASN A 1 200 ? 21.701 4.952 -12.522 1.00 79.88 200 ASN A C 1
ATOM 1505 O O . ASN A 1 200 ? 21.634 5.889 -13.320 1.00 79.88 200 ASN A O 1
ATOM 1509 N N . ARG A 1 201 ? 21.213 5.043 -11.277 1.00 83.06 201 ARG A N 1
ATOM 1510 C CA . ARG A 1 201 ? 20.508 6.207 -10.703 1.00 83.06 201 ARG A CA 1
ATOM 1511 C C . ARG A 1 201 ? 21.239 7.553 -10.818 1.00 83.06 201 ARG A C 1
ATOM 1513 O O . ARG A 1 201 ? 20.610 8.597 -10.689 1.00 83.06 201 ARG A O 1
ATOM 1520 N N . LEU A 1 202 ? 22.564 7.552 -10.993 1.00 86.75 202 LEU A N 1
ATOM 1521 C CA . LEU A 1 202 ? 23.377 8.776 -11.064 1.00 86.75 202 LEU A CA 1
ATOM 1522 C C . LEU A 1 202 ? 23.430 9.414 -12.457 1.00 86.75 202 LEU A C 1
ATOM 1524 O O . LEU A 1 202 ? 23.892 10.547 -12.591 1.00 86.75 202 LEU A O 1
ATOM 1528 N N . SER A 1 203 ? 23.021 8.705 -13.506 1.00 85.19 203 SER A N 1
ATOM 1529 C CA . SER A 1 203 ? 23.074 9.226 -14.877 1.00 85.19 203 SER A CA 1
ATOM 1530 C C . SER A 1 203 ? 21.867 8.777 -15.700 1.00 85.19 203 SER A C 1
ATOM 1532 O O . SER A 1 203 ? 22.050 8.150 -16.740 1.00 85.19 203 SER A O 1
ATOM 1534 N N . PRO A 1 204 ? 20.633 9.056 -15.240 1.00 89.25 204 PRO A N 1
ATOM 1535 C CA . PRO A 1 204 ? 19.459 8.640 -15.976 1.00 89.25 204 PRO A CA 1
ATOM 1536 C C . PRO A 1 204 ? 19.193 9.589 -17.155 1.00 89.25 204 PRO A C 1
ATOM 1538 O O . PRO A 1 204 ? 19.376 10.807 -17.065 1.00 89.25 204 PRO A O 1
ATOM 1541 N N . GLU A 1 205 ? 18.725 9.029 -18.260 1.00 93.06 205 GLU A N 1
ATOM 1542 C CA . GLU A 1 205 ? 18.298 9.743 -19.456 1.00 93.06 205 GLU A CA 1
ATOM 1543 C C . GLU A 1 205 ? 16.794 9.998 -19.403 1.00 93.06 205 GLU A C 1
ATOM 1545 O O . GLU A 1 205 ? 16.017 9.138 -18.995 1.00 93.06 205 GLU A O 1
ATOM 1550 N N . LYS A 1 206 ? 16.356 11.190 -19.817 1.00 95.31 206 LYS A N 1
ATOM 1551 C CA . LYS A 1 206 ? 14.925 11.492 -19.910 1.00 95.31 206 LYS A CA 1
ATOM 1552 C C . LYS A 1 206 ? 14.310 10.711 -21.074 1.00 95.31 206 LYS A C 1
ATOM 1554 O O . LYS A 1 206 ? 14.797 10.816 -22.198 1.00 95.31 206 LYS A O 1
ATOM 1559 N N . VAL A 1 207 ? 13.200 10.022 -20.830 1.00 93.50 207 VAL A N 1
ATOM 1560 C CA . VAL A 1 207 ? 12.468 9.240 -21.836 1.00 93.50 207 VAL A CA 1
ATOM 1561 C C . VAL A 1 207 ? 10.985 9.601 -21.862 1.00 93.50 207 VAL A C 1
ATOM 1563 O O . VAL A 1 207 ? 10.468 10.263 -20.965 1.00 93.50 207 VAL A O 1
ATOM 1566 N N . THR A 1 208 ? 10.298 9.171 -22.919 1.00 87.94 208 THR A N 1
ATOM 1567 C CA . THR A 1 208 ? 8.832 9.259 -23.053 1.00 87.94 208 THR A CA 1
ATOM 1568 C C . THR A 1 208 ? 8.140 7.912 -22.848 1.00 87.94 208 THR A C 1
ATOM 1570 O O . THR A 1 208 ? 6.922 7.871 -22.756 1.00 87.94 208 THR A O 1
ATOM 1573 N N . ALA A 1 209 ? 8.907 6.821 -22.830 1.00 88.50 209 ALA A N 1
ATOM 1574 C CA . ALA A 1 209 ? 8.449 5.462 -22.578 1.00 88.50 209 ALA A CA 1
ATOM 1575 C C . ALA A 1 209 ? 9.605 4.660 -21.969 1.00 88.50 209 ALA A C 1
ATOM 1577 O O . ALA A 1 209 ? 10.771 4.900 -22.302 1.00 88.50 209 ALA A O 1
ATOM 1578 N N . TYR A 1 210 ? 9.279 3.724 -21.085 1.00 92.12 210 TYR A N 1
ATOM 1579 C CA . TYR A 1 210 ? 10.251 2.848 -20.443 1.00 92.12 210 TYR A CA 1
ATOM 1580 C C . TYR A 1 210 ? 10.748 1.756 -21.405 1.00 92.12 210 TYR A C 1
ATOM 1582 O O . TYR A 1 210 ? 9.998 1.278 -22.253 1.00 92.12 210 TYR A O 1
ATOM 1590 N N . LYS A 1 211 ? 12.028 1.383 -21.294 1.00 89.44 211 LYS A N 1
ATOM 1591 C CA . LYS A 1 211 ? 12.695 0.398 -22.165 1.00 89.44 211 LYS A CA 1
ATOM 1592 C C . LYS A 1 211 ? 13.475 -0.649 -21.364 1.00 89.44 211 LYS A C 1
ATOM 1594 O O . LYS A 1 211 ? 14.621 -0.927 -21.692 1.00 89.44 211 LYS A O 1
ATOM 1599 N N . ALA A 1 212 ? 12.863 -1.192 -20.311 1.00 90.06 212 ALA A N 1
ATOM 1600 C CA . ALA A 1 212 ? 13.429 -2.305 -19.539 1.00 90.06 212 ALA A CA 1
ATOM 1601 C C . ALA A 1 212 ? 14.800 -2.004 -18.876 1.00 90.06 212 ALA A C 1
ATOM 1603 O O . ALA A 1 212 ? 15.640 -2.883 -18.726 1.00 90.06 212 ALA A O 1
ATOM 1604 N N . GLU A 1 213 ? 15.033 -0.758 -18.449 1.00 93.56 213 GLU A N 1
ATOM 1605 C CA . GLU A 1 213 ? 16.270 -0.320 -17.773 1.00 93.56 213 GLU A CA 1
ATOM 1606 C C . GLU A 1 213 ? 16.222 -0.556 -16.247 1.00 93.56 213 GLU A C 1
ATOM 1608 O O . GLU A 1 213 ? 15.158 -0.397 -15.643 1.00 93.56 213 GLU A O 1
ATOM 1613 N N . PRO A 1 214 ? 17.341 -0.836 -15.559 1.00 94.88 214 PRO A N 1
ATOM 1614 C CA . PRO A 1 214 ? 17.331 -1.203 -14.135 1.00 94.88 214 PRO A CA 1
ATOM 1615 C C . PRO A 1 214 ? 16.933 -0.052 -13.201 1.00 94.88 214 PRO A C 1
ATOM 1617 O O . PRO A 1 214 ? 16.599 -0.278 -12.041 1.00 94.88 214 PRO A O 1
ATOM 1620 N N . TYR A 1 215 ? 16.943 1.190 -13.681 1.00 96.62 215 TYR A N 1
ATOM 1621 C CA . TYR A 1 215 ? 16.443 2.348 -12.950 1.00 96.62 215 TYR A CA 1
ATOM 1622 C C . TYR A 1 215 ? 15.345 3.049 -13.747 1.00 96.62 215 TYR A C 1
ATOM 1624 O O . TYR A 1 215 ? 15.543 3.378 -14.920 1.00 96.62 215 TYR A O 1
ATOM 1632 N N . LEU A 1 216 ? 14.221 3.336 -13.088 1.00 97.50 216 LEU A N 1
ATOM 1633 C CA . LEU A 1 216 ? 13.145 4.183 -13.598 1.00 97.50 216 LEU A CA 1
ATOM 1634 C C . LEU A 1 216 ? 12.754 5.198 -12.522 1.00 97.50 216 LEU A C 1
ATOM 1636 O O . LEU A 1 216 ? 12.529 4.858 -11.365 1.00 97.50 216 LEU A O 1
ATOM 1640 N N . GLN A 1 217 ? 12.650 6.462 -12.909 1.00 97.25 217 GLN A N 1
ATOM 1641 C CA . GLN A 1 217 ? 12.109 7.520 -12.071 1.00 97.25 217 GLN A CA 1
ATOM 1642 C C . GLN A 1 217 ? 11.028 8.276 -12.834 1.00 97.25 217 GLN A C 1
ATOM 1644 O O . GLN A 1 217 ? 11.277 8.792 -13.923 1.00 97.25 217 GLN A O 1
ATOM 1649 N N . ILE A 1 218 ? 9.851 8.401 -12.231 1.00 96.69 218 ILE A N 1
ATOM 1650 C CA . ILE A 1 218 ? 8.735 9.190 -12.746 1.00 96.69 218 ILE A CA 1
ATOM 1651 C C . ILE A 1 218 ? 8.564 10.392 -11.827 1.00 96.69 218 ILE A C 1
ATOM 1653 O O . ILE A 1 218 ? 8.252 10.249 -10.649 1.00 96.69 218 ILE A O 1
ATOM 1657 N N . ARG A 1 219 ? 8.799 11.590 -12.357 1.00 96.44 219 ARG A N 1
ATOM 1658 C CA . ARG A 1 219 ? 8.510 12.848 -11.662 1.00 96.44 219 ARG A CA 1
ATOM 1659 C C . ARG A 1 219 ? 7.204 13.390 -12.191 1.00 96.44 219 ARG A C 1
ATOM 1661 O O . ARG A 1 219 ? 7.102 13.611 -13.399 1.00 96.44 219 ARG A O 1
ATOM 1668 N N . TYR A 1 220 ? 6.254 13.634 -11.307 1.00 94.69 220 TYR A N 1
ATOM 1669 C CA . TYR A 1 220 ? 4.930 14.089 -11.693 1.00 94.69 220 TYR A CA 1
ATOM 1670 C C . TYR A 1 220 ? 4.501 15.310 -10.878 1.00 94.69 220 TYR A C 1
ATOM 1672 O O . TYR A 1 220 ? 4.873 15.491 -9.719 1.00 94.69 220 TYR A O 1
ATOM 1680 N N . SER A 1 221 ? 3.742 16.173 -11.539 1.00 93.38 221 SER A N 1
ATOM 1681 C CA . SER A 1 221 ? 3.015 17.306 -10.983 1.00 93.38 221 SER A CA 1
ATOM 1682 C C . SER A 1 221 ? 1.719 17.401 -11.774 1.00 93.38 221 SER A C 1
ATOM 1684 O O . SER A 1 221 ? 1.707 17.998 -12.848 1.00 93.38 221 SER A O 1
ATOM 1686 N N . ILE A 1 222 ? 0.676 16.755 -11.271 1.00 90.19 222 ILE A N 1
ATOM 1687 C CA . ILE A 1 222 ? -0.638 16.613 -11.891 1.00 90.19 222 ILE A CA 1
ATOM 1688 C C . ILE A 1 222 ? -1.648 17.337 -11.004 1.00 90.19 222 ILE A C 1
ATOM 1690 O O . ILE A 1 222 ? -1.771 17.054 -9.806 1.00 90.19 222 ILE A O 1
ATOM 1694 N N . SER A 1 223 ? -2.336 18.319 -11.574 1.00 87.06 223 SER A N 1
ATOM 1695 C CA . SER A 1 223 ? -3.397 19.056 -10.911 1.00 87.06 223 SER A CA 1
ATOM 1696 C C . SER A 1 223 ? -4.508 18.088 -10.526 1.00 87.06 223 SER A C 1
ATOM 1698 O O . SER A 1 223 ? -4.997 17.313 -11.339 1.00 87.06 223 SER A O 1
ATOM 1700 N N . HIS A 1 224 ? -4.909 18.117 -9.259 1.00 85.44 224 HIS A N 1
ATOM 1701 C CA . HIS A 1 224 ? -5.965 17.252 -8.761 1.00 85.44 224 HIS A CA 1
ATOM 1702 C C . HIS A 1 224 ? -6.873 18.028 -7.815 1.00 85.44 224 HIS A C 1
ATOM 1704 O O . HIS A 1 224 ? -6.426 18.604 -6.815 1.00 85.44 224 HIS A O 1
ATOM 1710 N N . HIS A 1 225 ? -8.165 18.010 -8.124 1.00 86.25 225 HIS A N 1
ATOM 1711 C CA . HIS A 1 225 ? -9.214 18.552 -7.278 1.00 86.25 225 HIS A CA 1
ATOM 1712 C C . HIS A 1 225 ? -9.985 17.397 -6.652 1.00 86.25 225 HIS A C 1
ATOM 1714 O O . HIS A 1 225 ? -10.695 16.675 -7.343 1.00 86.25 225 HIS A O 1
ATOM 1720 N N . CYS A 1 226 ? -9.856 17.238 -5.336 1.00 86.44 226 CYS A N 1
ATOM 1721 C CA . CYS A 1 226 ? -10.540 16.169 -4.626 1.00 86.44 226 CYS A CA 1
ATOM 1722 C C . CYS A 1 226 ? -12.054 16.404 -4.677 1.00 86.44 226 CYS A C 1
ATOM 1724 O O . CYS A 1 226 ? -12.537 17.421 -4.173 1.00 86.44 226 CYS A O 1
ATOM 1726 N N . THR A 1 227 ? -12.787 15.477 -5.290 1.00 87.31 227 THR A N 1
ATOM 1727 C CA . THR A 1 227 ? -14.254 15.557 -5.413 1.00 87.31 227 THR A CA 1
ATOM 1728 C C . THR A 1 227 ? -14.964 14.261 -5.028 1.00 87.31 227 THR A C 1
ATOM 1730 O O . THR A 1 227 ? -16.141 14.303 -4.668 1.00 87.31 227 THR A O 1
ATOM 1733 N N . ARG A 1 228 ? -14.245 13.134 -5.032 1.00 88.81 228 ARG A N 1
ATOM 1734 C CA . ARG A 1 228 ? -14.721 11.817 -4.611 1.00 88.81 228 ARG A CA 1
ATOM 1735 C C . ARG A 1 228 ? -14.117 11.464 -3.253 1.00 88.81 228 ARG A C 1
ATOM 1737 O O . ARG A 1 228 ? -12.898 11.348 -3.121 1.00 88.81 228 ARG A O 1
ATOM 1744 N N . PHE A 1 229 ? -14.959 11.342 -2.230 1.00 89.81 229 PHE A N 1
ATOM 1745 C CA . PHE A 1 229 ? -14.525 11.168 -0.843 1.00 89.81 229 PHE A CA 1
ATOM 1746 C C . PHE A 1 229 ? -15.067 9.884 -0.229 1.00 89.81 229 PHE A C 1
ATOM 1748 O O . PHE A 1 229 ? -16.200 9.491 -0.501 1.00 89.81 229 PHE A O 1
ATOM 1755 N N . SER A 1 230 ? -14.279 9.298 0.670 1.00 88.00 230 SER A N 1
ATOM 1756 C CA . SER A 1 230 ? -14.730 8.237 1.564 1.00 88.00 230 SER A CA 1
ATOM 1757 C C . SER A 1 230 ? -15.872 8.751 2.460 1.00 88.00 230 SER A C 1
ATOM 1759 O O . SER A 1 230 ? -16.115 9.969 2.523 1.00 88.00 230 SER A O 1
ATOM 1761 N N . PRO A 1 231 ? -16.537 7.864 3.227 1.00 89.19 231 PRO A N 1
ATOM 1762 C CA . PRO A 1 231 ? -17.485 8.289 4.251 1.00 89.19 231 PRO A CA 1
ATOM 1763 C C . PRO A 1 231 ? -16.909 9.393 5.147 1.00 89.19 231 PRO A C 1
ATOM 1765 O O . PRO A 1 231 ? -15.699 9.420 5.401 1.00 89.19 231 PRO A O 1
ATOM 1768 N N . GLU A 1 232 ? -17.778 10.302 5.596 1.00 90.19 232 GLU A N 1
ATOM 1769 C CA . GLU A 1 232 ? -17.394 11.427 6.453 1.00 90.19 232 GLU A CA 1
ATOM 1770 C C . GLU A 1 232 ? -16.608 10.959 7.683 1.00 90.19 232 GLU A C 1
ATOM 1772 O O . GLU A 1 232 ? -16.853 9.882 8.234 1.00 90.19 232 GLU A O 1
ATOM 1777 N N . ALA A 1 233 ? -15.656 11.789 8.114 1.00 90.56 233 ALA A N 1
ATOM 1778 C CA . ALA A 1 233 ? -14.806 11.467 9.246 1.00 90.56 233 ALA A CA 1
ATOM 1779 C C . ALA A 1 233 ? -15.639 11.313 10.526 1.00 90.56 233 ALA A C 1
ATOM 1781 O O . ALA A 1 233 ? -16.476 12.154 10.858 1.00 90.56 233 ALA A O 1
ATOM 1782 N N . ASP A 1 234 ? -15.348 10.263 11.286 1.00 89.56 234 ASP A N 1
ATOM 1783 C CA . ASP A 1 234 ? -15.942 9.984 12.588 1.00 89.56 234 ASP A CA 1
ATOM 1784 C C . ASP A 1 234 ? -14.825 9.744 13.621 1.00 89.56 234 ASP A C 1
ATOM 1786 O O . ASP A 1 234 ? -13.675 10.129 13.414 1.00 89.56 234 ASP A O 1
ATOM 1790 N N . CYS A 1 235 ? -15.143 9.217 14.804 1.00 88.44 235 CYS A N 1
ATOM 1791 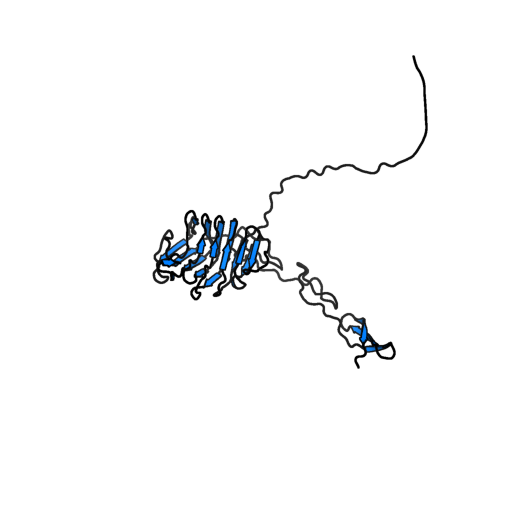C CA . CYS A 1 235 ? -14.133 8.988 15.846 1.00 88.44 235 CYS A CA 1
ATOM 1792 C C . CYS A 1 235 ? -13.373 7.660 15.702 1.00 88.44 235 CYS A C 1
ATOM 1794 O O . CYS A 1 235 ? -12.507 7.347 16.512 1.00 88.44 235 CYS A O 1
ATOM 1796 N N . THR A 1 236 ? -13.683 6.883 14.671 1.00 86.94 236 THR A N 1
ATOM 1797 C CA . THR A 1 236 ? -13.017 5.630 14.300 1.00 86.94 236 THR A CA 1
ATOM 1798 C C . THR A 1 236 ? -12.205 5.772 13.011 1.00 86.94 236 THR A C 1
ATOM 1800 O O . THR A 1 236 ? -11.138 5.160 12.904 1.00 86.94 236 THR A O 1
ATOM 1803 N N . ARG A 1 237 ? -12.621 6.644 12.081 1.00 85.62 237 ARG A N 1
ATOM 1804 C CA . ARG A 1 237 ? -12.000 6.838 10.762 1.00 85.62 237 ARG A CA 1
ATOM 1805 C C . ARG A 1 237 ? -11.882 8.314 10.369 1.00 85.62 237 ARG A C 1
ATOM 1807 O O . ARG A 1 237 ? -12.709 9.136 10.752 1.00 85.62 237 ARG A O 1
ATOM 1814 N N . ALA A 1 238 ? -10.841 8.638 9.609 1.00 89.50 238 ALA A N 1
ATOM 1815 C CA . ALA A 1 238 ? -10.717 9.927 8.932 1.00 89.50 238 ALA A CA 1
ATOM 1816 C C . ALA A 1 238 ? -11.450 9.864 7.581 1.00 89.50 238 ALA A C 1
ATOM 1818 O O . ALA A 1 238 ? -11.850 8.783 7.146 1.00 89.50 238 ALA A O 1
ATOM 1819 N N . GLN A 1 239 ? -11.621 11.011 6.928 1.00 90.31 239 GLN A N 1
ATOM 1820 C CA . GLN A 1 239 ? -12.135 11.084 5.565 1.00 90.31 239 GLN A CA 1
ATOM 1821 C C . GLN A 1 239 ? -10.981 11.278 4.585 1.00 90.31 239 GLN A C 1
ATOM 1823 O O . GLN A 1 239 ? -10.115 12.131 4.800 1.00 90.31 239 GLN A O 1
ATOM 1828 N N . TYR A 1 240 ? -11.013 10.545 3.478 1.00 89.88 240 TYR A N 1
ATOM 1829 C CA . TYR A 1 240 ? -9.992 10.575 2.438 1.00 89.88 240 TYR A CA 1
ATOM 1830 C C . TYR A 1 240 ? -10.590 10.907 1.073 1.00 89.88 240 TYR A C 1
ATOM 1832 O O . TYR A 1 240 ? -11.749 10.600 0.799 1.00 89.88 240 TYR A O 1
ATOM 1840 N N . CYS A 1 241 ? -9.788 11.515 0.200 1.00 90.00 241 CYS A N 1
ATOM 1841 C CA . CYS A 1 241 ? -10.047 11.483 -1.235 1.00 90.00 241 CYS A CA 1
ATOM 1842 C C . CYS A 1 241 ? -9.797 10.061 -1.745 1.00 90.00 241 CYS A C 1
ATOM 1844 O O . CYS A 1 241 ? -8.724 9.509 -1.510 1.00 90.00 241 CYS A O 1
ATOM 1846 N N . LEU A 1 242 ? -10.770 9.486 -2.444 1.00 87.81 242 LEU A N 1
ATOM 1847 C CA . LEU A 1 242 ? -10.707 8.114 -2.960 1.00 87.81 242 LEU A CA 1
ATOM 1848 C C . LEU A 1 242 ? -9.857 7.994 -4.230 1.00 87.81 242 LEU A C 1
ATOM 1850 O O . LEU A 1 242 ? -9.498 6.897 -4.628 1.00 87.81 242 LEU A O 1
ATOM 1854 N N . GLU A 1 243 ? -9.503 9.123 -4.839 1.00 84.81 243 GLU A N 1
ATOM 1855 C CA . GLU A 1 243 ? -8.660 9.170 -6.035 1.00 84.81 243 GLU A CA 1
ATOM 1856 C C . GLU A 1 243 ? -7.192 9.364 -5.639 1.00 84.81 243 GLU A C 1
ATOM 1858 O O . GLU A 1 243 ? -6.327 8.575 -5.998 1.00 84.81 243 GLU A O 1
ATOM 1863 N N . CYS A 1 244 ? -6.900 10.391 -4.833 1.00 85.31 244 CYS A N 1
ATOM 1864 C CA . CYS A 1 244 ? -5.517 10.739 -4.495 1.00 85.31 244 CYS A CA 1
ATOM 1865 C C . CYS A 1 244 ? -5.054 10.320 -3.101 1.00 85.31 244 CYS A C 1
ATOM 1867 O O . CYS A 1 244 ? -3.937 10.671 -2.748 1.00 85.31 244 CYS A O 1
ATOM 1869 N N . GLY A 1 245 ? -5.899 9.703 -2.270 1.00 83.81 245 GLY A N 1
ATOM 1870 C CA . GLY A 1 245 ? -5.539 9.231 -0.922 1.00 83.81 245 GLY A CA 1
ATOM 1871 C C . GLY A 1 245 ? -5.361 10.317 0.138 1.00 83.81 245 GLY A C 1
ATOM 1872 O O . GLY A 1 245 ? -5.218 10.008 1.324 1.00 83.81 245 GLY A O 1
ATOM 1873 N N . ARG A 1 246 ? -5.398 11.599 -0.242 1.00 87.31 246 ARG A N 1
ATOM 1874 C CA . ARG A 1 246 ? -5.235 12.721 0.689 1.00 87.31 246 ARG A CA 1
ATOM 1875 C C . ARG A 1 246 ? -6.290 12.676 1.790 1.00 87.31 246 ARG A C 1
ATOM 1877 O O . ARG A 1 246 ? -7.480 12.574 1.505 1.00 87.31 246 ARG A O 1
ATOM 1884 N N . GLU A 1 247 ? -5.859 12.846 3.038 1.00 89.19 247 GLU A N 1
ATOM 1885 C CA . GLU A 1 247 ? -6.778 13.097 4.150 1.00 89.19 247 GLU A CA 1
ATOM 1886 C C . GLU A 1 247 ? -7.446 14.466 3.971 1.00 89.19 247 GLU A C 1
ATOM 1888 O O . GLU A 1 247 ? -6.772 15.494 3.873 1.00 89.19 247 GLU A O 1
ATOM 1893 N N . VAL A 1 248 ? -8.776 14.476 3.904 1.00 92.38 248 VAL A N 1
ATOM 1894 C CA . VAL A 1 248 ? -9.577 15.697 3.727 1.00 92.38 248 VAL A CA 1
ATOM 1895 C C . VAL A 1 248 ? -10.211 16.162 5.033 1.00 92.38 248 VAL A C 1
ATOM 1897 O O . VAL A 1 248 ? -10.442 17.359 5.203 1.00 92.38 248 VAL A O 1
ATOM 1900 N N . ALA A 1 249 ? -10.430 15.242 5.975 1.00 91.38 249 ALA A N 1
ATOM 1901 C CA . ALA A 1 249 ? -10.826 15.563 7.339 1.00 91.38 249 ALA A CA 1
ATOM 1902 C C . ALA A 1 249 ? -10.253 14.527 8.325 1.00 91.38 249 ALA A C 1
ATOM 1904 O O . ALA A 1 249 ? -10.432 13.327 8.100 1.00 91.38 249 ALA A O 1
ATOM 1905 N N . PRO A 1 250 ? -9.605 14.956 9.424 1.00 91.62 250 PRO A N 1
ATOM 1906 C CA . PRO A 1 250 ? -9.057 14.042 10.421 1.00 91.62 250 PRO A CA 1
ATOM 1907 C C . PRO A 1 250 ? -10.162 13.349 11.221 1.00 91.62 250 PRO A C 1
ATOM 1909 O O . PRO A 1 250 ? -11.303 13.815 11.266 1.00 91.62 250 PRO A O 1
ATOM 1912 N N . LYS A 1 251 ? -9.798 12.273 11.934 1.00 91.25 251 LYS A N 1
ATOM 1913 C CA . LYS A 1 251 ? -10.690 11.626 12.911 1.00 91.25 251 LYS A CA 1
ATOM 1914 C C . LYS A 1 251 ? -11.234 12.656 13.900 1.00 91.25 251 LYS A C 1
ATOM 1916 O O . LYS A 1 251 ? -10.490 13.470 14.452 1.00 91.25 251 LYS A O 1
ATOM 1921 N N . THR A 1 252 ? -12.528 12.584 14.178 1.00 92.50 252 THR A N 1
ATOM 1922 C CA . THR A 1 252 ? -13.141 13.387 15.240 1.00 92.50 252 THR A CA 1
ATOM 1923 C C . THR A 1 252 ? -12.749 12.846 16.616 1.00 92.50 252 THR A C 1
ATOM 1925 O O . THR A 1 252 ? -12.445 11.664 16.784 1.00 92.50 252 THR A O 1
ATOM 1928 N N . ALA A 1 253 ? -12.744 13.706 17.634 1.00 90.25 253 ALA A N 1
ATOM 1929 C CA . ALA A 1 253 ? -12.447 13.269 18.993 1.00 90.25 253 ALA A CA 1
ATOM 1930 C C . ALA A 1 253 ? -13.528 12.307 19.518 1.00 90.25 253 ALA A C 1
ATOM 1932 O O . ALA A 1 253 ? -14.723 12.502 19.278 1.00 90.25 253 ALA A O 1
ATOM 1933 N N . HIS A 1 254 ? -13.125 11.301 20.301 1.00 88.38 254 HIS A N 1
ATOM 1934 C CA . HIS A 1 254 ? -14.084 10.520 21.078 1.00 88.38 254 HIS A CA 1
ATOM 1935 C C . HIS A 1 254 ? -14.832 11.425 22.062 1.00 88.38 254 HIS A C 1
ATOM 1937 O O . HIS A 1 254 ? -14.239 12.249 22.759 1.00 88.38 254 HIS A O 1
ATOM 1943 N N . VAL A 1 255 ? -16.146 11.231 22.146 1.00 93.31 255 VAL A N 1
ATOM 1944 C CA . VAL A 1 255 ? -17.009 11.933 23.096 1.00 93.31 255 VAL A CA 1
ATOM 1945 C C . VAL A 1 255 ? -17.368 10.960 24.204 1.00 93.31 255 VAL A C 1
ATOM 1947 O O . VAL A 1 255 ? -17.878 9.879 23.921 1.00 93.31 255 VAL A O 1
ATOM 1950 N N . LEU A 1 256 ? -17.115 11.325 25.460 1.00 92.94 256 LEU A N 1
ATOM 1951 C CA . LEU A 1 256 ? -17.482 10.487 26.601 1.00 92.94 256 LEU A CA 1
ATOM 1952 C C . LEU A 1 256 ? -19.008 10.305 26.647 1.00 92.94 256 LEU A C 1
ATOM 1954 O O . LEU A 1 256 ? -19.738 11.280 26.807 1.00 92.94 256 LEU A O 1
ATOM 1958 N N . GLY A 1 257 ? -19.472 9.061 26.506 1.00 90.56 257 GLY A N 1
ATOM 1959 C CA . GLY A 1 257 ? -20.883 8.692 26.613 1.00 90.56 257 GLY A CA 1
ATOM 1960 C C . GLY A 1 257 ? -21.216 8.171 28.002 1.00 90.56 257 GLY A C 1
ATOM 1961 O O . GLY A 1 257 ? -21.850 8.861 28.797 1.00 90.56 257 GLY A O 1
ATOM 1962 N N . THR A 1 258 ? -20.755 6.958 28.312 1.00 90.12 258 THR A N 1
ATOM 1963 C CA . THR A 1 258 ? -20.890 6.370 29.651 1.00 90.12 258 THR A CA 1
ATOM 1964 C C . THR A 1 258 ? -19.598 6.550 30.438 1.00 90.12 258 THR A C 1
ATOM 1966 O O . THR A 1 258 ? -18.503 6.317 29.923 1.00 90.12 258 THR A O 1
ATOM 1969 N N . GLN A 1 259 ? -19.714 6.971 31.699 1.00 93.19 259 GLN A N 1
ATOM 1970 C CA . GLN A 1 259 ? -18.591 6.952 32.637 1.00 93.19 259 GLN A CA 1
ATOM 1971 C C . GLN A 1 259 ? -18.326 5.524 33.118 1.00 93.19 259 GLN A C 1
ATOM 1973 O O . GLN A 1 259 ? -19.255 4.728 33.240 1.00 93.19 259 GLN A O 1
ATOM 1978 N N . ALA A 1 260 ? -17.063 5.217 33.418 1.00 94.50 260 ALA A N 1
ATOM 1979 C CA . ALA A 1 260 ? -16.703 3.941 34.020 1.00 94.50 260 ALA A CA 1
ATOM 1980 C C . ALA A 1 260 ? -17.329 3.816 35.416 1.00 94.50 260 ALA A C 1
ATOM 1982 O O . ALA A 1 260 ? -17.300 4.759 36.212 1.00 94.50 260 ALA A O 1
ATOM 1983 N N . THR A 1 261 ? -17.851 2.634 35.723 1.00 94.69 261 THR A N 1
ATOM 1984 C CA . THR A 1 261 ? -18.329 2.248 37.055 1.00 94.69 261 THR A CA 1
ATOM 1985 C C . THR A 1 261 ? -17.397 1.184 37.642 1.00 94.69 261 THR A C 1
ATOM 1987 O O . THR A 1 261 ? -16.349 0.882 37.074 1.00 94.69 261 THR A O 1
ATOM 1990 N N . CYS A 1 262 ? -17.731 0.598 38.797 1.00 95.69 262 CYS A N 1
ATOM 1991 C CA . CYS A 1 262 ? -16.939 -0.508 39.347 1.00 95.69 262 CYS A CA 1
ATOM 1992 C C . CYS A 1 262 ? -16.921 -1.751 38.445 1.00 95.69 262 CYS A C 1
ATOM 1994 O O . CYS A 1 262 ? -15.954 -2.507 38.504 1.00 95.69 262 CYS A O 1
ATOM 1996 N N . THR A 1 263 ? -17.961 -1.953 37.634 1.00 94.25 263 THR A N 1
ATOM 1997 C CA . THR A 1 263 ? -18.161 -3.161 36.821 1.00 94.25 263 THR A CA 1
ATOM 1998 C C . THR A 1 263 ? -18.171 -2.886 35.320 1.00 94.25 263 THR A C 1
ATOM 2000 O O . THR A 1 263 ? -17.907 -3.798 34.543 1.00 94.25 263 THR A O 1
ATOM 2003 N N . GLU A 1 264 ? -18.434 -1.649 34.897 1.00 94.75 264 GLU A N 1
ATOM 2004 C CA . GLU A 1 264 ? -18.543 -1.278 33.486 1.00 94.75 264 GLU A CA 1
ATOM 2005 C C . GLU A 1 264 ? -17.465 -0.277 33.070 1.00 94.75 264 GLU A C 1
ATOM 2007 O O . GLU A 1 264 ? -17.103 0.634 33.816 1.00 94.75 264 GLU A O 1
ATOM 2012 N N . ALA A 1 265 ? -16.968 -0.445 31.847 1.00 95.88 265 ALA A N 1
ATOM 2013 C CA . ALA A 1 265 ? -15.996 0.442 31.223 1.00 95.88 265 ALA A CA 1
ATOM 2014 C C . ALA A 1 265 ? -16.633 1.773 30.784 1.00 95.88 265 ALA A C 1
ATOM 2016 O O . ALA A 1 265 ? -17.818 1.831 30.439 1.00 95.88 265 ALA A O 1
ATOM 2017 N N . ALA A 1 266 ? -15.826 2.831 30.713 1.00 95.06 266 ALA A N 1
ATOM 2018 C CA . ALA A 1 266 ? -16.218 4.068 30.046 1.00 95.06 266 ALA A CA 1
ATOM 2019 C C . ALA A 1 266 ? -16.243 3.857 28.529 1.00 95.06 266 ALA A C 1
ATOM 2021 O O . ALA A 1 266 ? -15.333 3.229 27.979 1.00 95.06 266 ALA A O 1
ATOM 2022 N N . ARG A 1 267 ? -17.247 4.407 27.837 1.00 94.19 267 ARG A N 1
ATOM 2023 C CA . ARG A 1 267 ? -17.406 4.228 26.384 1.00 94.19 267 ARG A CA 1
ATOM 2024 C C . ARG A 1 267 ? -17.663 5.532 25.646 1.00 94.19 267 ARG A C 1
ATOM 2026 O O . ARG A 1 267 ? -18.302 6.446 26.171 1.00 94.19 267 ARG A O 1
ATOM 2033 N N . CYS A 1 268 ? -17.201 5.581 24.399 1.00 94.00 268 CYS A N 1
ATOM 2034 C CA . CYS A 1 268 ? -17.499 6.665 23.470 1.00 94.00 268 CYS A CA 1
ATOM 2035 C C . CYS A 1 268 ? -18.996 6.681 23.114 1.00 94.00 268 CYS A C 1
ATOM 2037 O O . CYS A 1 268 ? -19.541 5.654 22.717 1.00 94.00 268 CYS A O 1
ATOM 2039 N N . ALA A 1 269 ? -19.643 7.846 23.196 1.00 92.69 269 ALA A N 1
ATOM 2040 C CA . ALA A 1 269 ? -21.048 8.042 22.829 1.00 92.69 269 ALA A CA 1
ATOM 2041 C C . ALA A 1 269 ? -21.324 7.759 21.344 1.00 92.69 269 ALA A C 1
ATOM 2043 O O . ALA A 1 269 ? -22.426 7.350 20.993 1.00 92.69 269 ALA A O 1
ATOM 2044 N N . ASN A 1 270 ? -20.321 7.976 20.489 1.00 90.31 270 ASN A N 1
ATOM 2045 C CA . ASN A 1 270 ? -20.480 7.898 19.039 1.00 90.31 270 ASN A CA 1
ATOM 2046 C C . ASN A 1 270 ? -20.201 6.486 18.500 1.00 90.31 270 ASN A C 1
ATOM 2048 O O . ASN A 1 270 ? -20.959 5.996 17.674 1.00 90.31 270 ASN A O 1
ATOM 2052 N N . CYS A 1 271 ? -19.132 5.826 18.963 1.00 87.50 271 CYS A N 1
ATOM 2053 C CA . CYS A 1 271 ? -18.691 4.531 18.417 1.00 87.50 271 CYS A CA 1
ATOM 2054 C C . CYS A 1 271 ? -18.702 3.367 19.418 1.00 87.50 271 CYS A C 1
ATOM 2056 O O . CYS A 1 271 ? -18.447 2.231 19.034 1.00 87.50 271 CYS A O 1
ATOM 2058 N N . GLY A 1 272 ? -18.936 3.615 20.711 1.00 89.25 272 GLY A N 1
ATOM 2059 C CA . GLY A 1 272 ? -18.955 2.565 21.737 1.00 89.25 272 GLY A CA 1
ATOM 2060 C C . GLY A 1 272 ? -17.590 1.988 22.140 1.00 89.25 272 GLY A C 1
ATOM 2061 O O . GLY A 1 272 ? -17.543 1.161 23.061 1.00 89.25 272 GLY A O 1
ATOM 2062 N N . CYS A 1 273 ? -16.487 2.429 21.517 1.00 89.75 273 CYS A N 1
ATOM 2063 C CA . CYS A 1 273 ? -15.126 2.045 21.903 1.00 89.75 273 CYS A CA 1
ATOM 2064 C C . CYS A 1 273 ? -14.864 2.334 23.385 1.00 89.75 273 CYS A C 1
ATOM 2066 O O . CYS A 1 273 ? -15.359 3.323 23.938 1.00 89.75 273 CYS A O 1
ATOM 2068 N N . ILE A 1 274 ? -14.075 1.464 24.016 1.00 90.75 274 ILE A N 1
ATOM 2069 C CA . ILE A 1 274 ? -13.686 1.600 25.419 1.00 90.75 274 ILE A CA 1
ATOM 2070 C C . ILE A 1 274 ? -12.698 2.760 25.542 1.00 90.75 274 ILE A C 1
ATOM 2072 O O . ILE A 1 274 ? -11.655 2.774 24.899 1.00 90.75 274 ILE A O 1
ATOM 2076 N N . MET A 1 275 ? -13.050 3.735 26.374 1.00 91.12 275 MET A N 1
ATOM 2077 C CA . MET A 1 275 ? -12.222 4.904 26.688 1.00 91.12 275 MET A CA 1
ATOM 2078 C C . MET A 1 275 ? -11.548 4.797 28.061 1.00 91.12 275 MET A C 1
ATOM 2080 O O . MET A 1 275 ? -10.714 5.628 28.412 1.00 91.12 275 MET A O 1
ATOM 2084 N N . GLY A 1 276 ? -11.928 3.802 28.859 1.00 90.88 276 GLY A N 1
ATOM 2085 C CA . GLY A 1 276 ? -11.342 3.532 30.163 1.00 90.88 276 GLY A CA 1
ATOM 2086 C C . GLY A 1 276 ? -11.921 2.262 30.768 1.00 90.88 276 GLY A C 1
ATOM 2087 O O . GLY A 1 276 ? -13.116 2.004 30.639 1.00 90.88 276 GLY A O 1
ATOM 2088 N N . GLU A 1 277 ? -11.069 1.483 31.423 1.00 93.50 277 GLU A N 1
ATOM 2089 C CA . GLU A 1 277 ? -11.450 0.231 32.077 1.00 93.50 277 GLU A CA 1
ATOM 2090 C C . GLU A 1 277 ? -12.449 0.444 33.228 1.00 93.50 277 GLU A C 1
ATOM 2092 O O . GLU A 1 277 ? -12.531 1.551 33.781 1.00 93.50 277 GLU A O 1
ATOM 2097 N N . PRO A 1 278 ? -13.188 -0.604 33.641 1.00 95.88 278 PRO A N 1
ATOM 2098 C CA . PRO A 1 278 ? -13.942 -0.571 34.886 1.00 95.88 278 PRO A CA 1
ATOM 2099 C C . PRO A 1 278 ? -13.046 -0.159 36.060 1.00 95.88 278 PRO A C 1
ATOM 2101 O O . PRO A 1 278 ? -11.907 -0.605 36.197 1.00 95.88 278 PRO A O 1
ATOM 2104 N N . LEU A 1 279 ? -13.575 0.669 36.960 1.00 95.12 279 LEU A N 1
ATOM 2105 C CA . LEU A 1 279 ? -12.833 1.199 38.109 1.00 95.12 279 LEU A CA 1
ATOM 2106 C C . LEU A 1 279 ? -12.428 0.110 39.116 1.00 95.12 279 LEU A C 1
ATOM 2108 O O . LEU A 1 279 ? -11.533 0.332 39.942 1.00 95.12 279 LEU A O 1
ATOM 2112 N N . GLY A 1 280 ? -13.115 -1.035 39.069 1.00 93.69 280 GLY A N 1
ATOM 2113 C CA . GLY A 1 280 ? -13.018 -2.112 40.040 1.00 93.69 280 GLY A CA 1
ATOM 2114 C C . GLY A 1 280 ? -13.629 -1.744 41.392 1.00 93.69 280 GLY A C 1
ATOM 2115 O O . GLY A 1 280 ? -13.826 -0.573 41.738 1.00 93.69 280 GLY A O 1
ATOM 2116 N N . HIS A 1 281 ? -13.921 -2.762 42.198 1.00 93.62 281 HIS A N 1
ATOM 2117 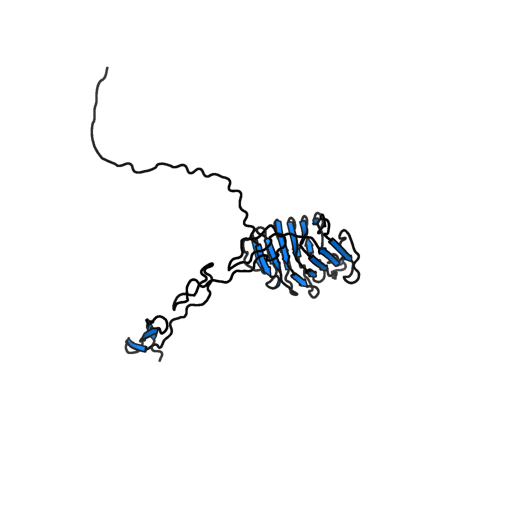C CA . HIS A 1 281 ? -14.301 -2.546 43.588 1.00 93.62 281 HIS A CA 1
ATOM 2118 C C . HIS A 1 281 ? -13.052 -2.348 44.451 1.00 93.62 281 HIS A C 1
ATOM 2120 O O . HIS A 1 281 ? -12.144 -3.178 44.451 1.00 93.62 281 HIS A O 1
ATOM 2126 N N . LYS A 1 282 ? -13.012 -1.246 45.206 1.00 94.44 282 LYS A N 1
ATOM 2127 C CA . LYS A 1 282 ? -11.887 -0.879 46.077 1.00 94.44 282 LYS A CA 1
ATOM 2128 C C . LYS A 1 282 ? -12.353 -0.807 47.519 1.00 94.44 282 LYS A C 1
ATOM 2130 O O . LYS A 1 282 ? -13.401 -0.238 47.790 1.00 94.44 282 LYS A O 1
ATOM 2135 N N . GLY A 1 283 ? -11.577 -1.342 48.449 1.00 94.19 283 GLY A N 1
ATOM 2136 C CA . GLY A 1 283 ? -11.913 -1.301 49.867 1.00 94.19 283 GLY A CA 1
ATOM 2137 C C . GLY A 1 283 ? -11.059 -2.255 50.689 1.00 94.19 283 GLY A C 1
ATOM 2138 O O . GLY A 1 283 ? -10.139 -2.891 50.177 1.00 94.19 283 GLY A O 1
ATOM 2139 N N . VAL A 1 284 ? -11.367 -2.330 51.982 1.00 95.44 284 VAL A N 1
ATOM 2140 C CA . VAL A 1 284 ? -10.722 -3.255 52.918 1.00 95.44 284 VAL A CA 1
ATOM 2141 C C . VAL A 1 284 ? -11.706 -4.371 53.242 1.00 95.44 284 VAL A C 1
ATOM 2143 O O . VAL A 1 284 ? -12.800 -4.099 53.739 1.00 95.44 284 VAL A O 1
ATOM 2146 N N . TRP A 1 285 ? -11.305 -5.613 52.977 1.00 95.12 285 TRP A N 1
ATOM 2147 C CA . TRP A 1 285 ? -12.048 -6.799 53.392 1.00 95.12 285 TRP A CA 1
ATOM 2148 C C . TRP A 1 285 ? -11.988 -6.953 54.911 1.00 95.12 285 TRP A C 1
ATOM 2150 O O . TRP A 1 285 ? -10.918 -6.873 55.515 1.00 95.12 285 TRP A O 1
ATOM 2160 N N . LYS A 1 286 ? -13.147 -7.160 55.531 1.00 94.94 286 LYS A N 1
ATOM 2161 C CA . LYS A 1 286 ? -13.311 -7.387 56.965 1.00 94.94 286 LYS A CA 1
ATOM 2162 C C . LYS A 1 286 ? -13.916 -8.764 57.188 1.00 94.94 286 LYS A C 1
ATOM 2164 O O . LYS A 1 286 ? -14.805 -9.180 56.452 1.00 94.94 286 LYS A O 1
ATOM 2169 N N . LEU A 1 287 ? -13.440 -9.454 58.218 1.00 93.56 287 LEU A N 1
ATOM 2170 C CA . LEU A 1 287 ? -14.005 -10.727 58.648 1.00 93.56 287 LEU A CA 1
ATOM 2171 C C . LEU A 1 287 ? -15.430 -10.514 59.180 1.00 93.56 287 LEU A C 1
ATOM 2173 O O . LEU A 1 287 ? -15.628 -9.708 60.085 1.00 93.56 287 LEU A O 1
ATOM 2177 N N . GLU A 1 288 ? -16.397 -11.255 58.640 1.00 93.56 288 GLU A N 1
ATOM 2178 C CA . GLU A 1 288 ? -17.779 -11.294 59.144 1.00 93.56 288 GLU A CA 1
ATOM 2179 C C . GLU A 1 288 ? -17.983 -12.487 60.073 1.00 93.56 288 GLU A C 1
ATOM 2181 O O . GLU A 1 288 ? -18.491 -12.354 61.185 1.00 93.56 288 GLU A O 1
ATOM 2186 N N . LYS A 1 289 ? -17.589 -13.678 59.608 1.00 91.81 289 LYS A N 1
ATOM 2187 C CA . LYS A 1 289 ? -17.718 -14.916 60.376 1.00 91.81 289 LYS A CA 1
ATOM 2188 C C . LYS A 1 289 ? -16.766 -15.997 59.884 1.00 91.81 289 LYS A C 1
ATOM 2190 O O . LYS A 1 289 ? -16.441 -16.074 58.697 1.00 91.81 289 LYS A O 1
ATOM 2195 N N . GLU A 1 290 ? -16.409 -16.881 60.801 1.00 91.75 290 GLU A N 1
ATOM 2196 C CA . GLU A 1 290 ? -15.707 -18.127 60.514 1.00 91.75 290 GLU A CA 1
ATOM 2197 C C . GLU A 1 290 ? -16.716 -19.264 60.306 1.00 91.75 290 GLU A C 1
ATOM 2199 O O . GLU A 1 290 ? -17.770 -19.329 60.942 1.00 91.75 290 GLU A O 1
ATOM 2204 N N . LEU A 1 291 ? -16.405 -20.153 59.371 1.00 87.81 291 LEU A N 1
ATOM 2205 C CA . LEU A 1 291 ? -17.209 -21.298 58.964 1.00 87.81 291 LEU A CA 1
ATOM 2206 C C . LEU A 1 291 ? -16.380 -22.578 59.095 1.00 87.81 291 LEU A C 1
ATOM 2208 O O . LEU A 1 291 ? -15.152 -22.539 59.091 1.00 87.81 291 LEU A O 1
ATOM 2212 N N . TYR A 1 292 ? -17.062 -23.723 59.203 1.00 88.31 292 TYR A N 1
ATOM 2213 C CA . TYR A 1 292 ? -16.430 -25.050 59.244 1.00 88.31 292 TYR A CA 1
ATOM 2214 C C . TYR A 1 292 ? -15.277 -25.158 60.259 1.00 88.31 292 TYR A C 1
ATOM 2216 O O . TYR A 1 292 ? -14.223 -25.707 59.960 1.00 88.31 292 TYR A O 1
ATOM 2224 N N . GLY A 1 293 ? -15.468 -24.598 61.459 1.00 80.62 293 GLY A N 1
ATOM 2225 C CA . GLY A 1 293 ? -14.458 -24.649 62.521 1.00 80.62 293 GLY A CA 1
ATOM 2226 C C . GLY A 1 293 ? -13.189 -23.840 62.234 1.00 80.62 293 GLY A C 1
ATOM 2227 O O . GLY A 1 293 ? -12.144 -24.179 62.774 1.00 80.62 293 GLY A O 1
ATOM 2228 N N . GLY A 1 294 ? -13.270 -22.808 61.386 1.00 82.19 294 GLY A N 1
ATOM 2229 C CA . GLY A 1 294 ? -12.157 -21.903 61.082 1.00 82.19 294 GLY A CA 1
ATOM 2230 C C . GLY A 1 294 ? -11.457 -22.185 59.753 1.00 82.19 294 GLY A C 1
ATOM 2231 O O . GLY A 1 294 ? -10.669 -21.362 59.318 1.00 82.19 294 GLY A O 1
ATOM 2232 N N . LEU A 1 295 ? -11.784 -23.283 59.061 1.00 85.50 295 LEU A N 1
ATOM 2233 C CA . LEU A 1 295 ? -11.188 -23.637 57.759 1.00 85.50 295 LEU A CA 1
ATOM 2234 C C . LEU A 1 295 ? -11.571 -22.670 56.630 1.00 85.50 295 LEU A C 1
ATOM 2236 O O . LEU A 1 295 ? -10.913 -22.603 55.594 1.00 85.50 295 LEU A O 1
ATOM 2240 N N . VAL A 1 296 ? -12.668 -21.939 56.806 1.00 90.25 296 VAL A N 1
ATOM 2241 C CA . VAL A 1 296 ? -13.196 -21.008 55.815 1.00 90.25 296 VAL A CA 1
ATOM 2242 C C . VAL A 1 296 ? -13.647 -19.749 56.531 1.00 90.25 296 VAL A C 1
ATOM 2244 O O . VAL A 1 296 ? -14.333 -19.822 57.550 1.00 90.25 296 VAL A O 1
ATOM 2247 N N . ARG A 1 297 ? -13.338 -18.585 55.965 1.00 92.12 297 ARG A N 1
ATOM 2248 C CA . ARG A 1 297 ? -13.862 -17.308 56.448 1.00 92.12 297 ARG A CA 1
ATOM 2249 C C . ARG A 1 297 ? -14.719 -16.629 55.394 1.00 92.12 297 ARG A C 1
ATOM 2251 O O . ARG A 1 297 ? -14.404 -16.622 54.202 1.00 92.12 297 ARG A O 1
ATOM 2258 N N . GLN A 1 298 ? -15.830 -16.065 55.855 1.00 94.06 298 GLN A N 1
ATOM 2259 C CA . GLN A 1 298 ? -16.631 -15.142 55.070 1.00 94.06 298 GLN A CA 1
ATOM 2260 C C . GLN A 1 298 ? -16.187 -13.723 55.408 1.00 94.06 298 GLN A C 1
ATOM 2262 O O . GLN A 1 298 ? -16.163 -13.327 56.575 1.00 94.06 298 GLN A O 1
ATOM 2267 N N . GLU A 1 299 ? -15.854 -12.964 54.374 1.00 95.38 299 GLU A N 1
ATOM 2268 C CA . GLU A 1 299 ? -15.432 -11.574 54.489 1.00 95.38 299 GLU A CA 1
ATOM 2269 C C . GLU A 1 299 ? -16.403 -10.673 53.732 1.00 95.38 299 GLU A C 1
ATOM 2271 O O . GLU A 1 299 ? -16.938 -11.065 52.689 1.00 95.38 299 GLU A O 1
ATOM 2276 N N . SER A 1 300 ? -16.609 -9.463 54.246 1.00 96.00 300 SER A N 1
ATOM 2277 C CA . SER A 1 300 ? -17.344 -8.396 53.574 1.00 96.00 300 SER A CA 1
ATOM 2278 C C . SER A 1 300 ? -16.437 -7.201 53.287 1.00 96.00 300 SER A C 1
ATOM 2280 O O . SER A 1 300 ? -15.466 -6.940 53.998 1.00 96.00 300 SER A O 1
ATOM 2282 N N . MET A 1 301 ? -16.734 -6.460 52.226 1.00 95.75 301 MET A N 1
ATOM 2283 C CA . MET A 1 301 ? -16.067 -5.203 51.897 1.00 95.75 301 MET A CA 1
ATOM 2284 C C . MET A 1 301 ? -17.109 -4.209 51.407 1.00 95.75 301 MET A C 1
ATOM 2286 O O . MET A 1 301 ? -17.846 -4.509 50.475 1.00 95.75 301 MET A O 1
ATOM 2290 N N . VAL A 1 302 ? -17.126 -3.007 51.978 1.00 96.38 302 VAL A N 1
ATOM 2291 C CA . VAL A 1 302 ? -17.868 -1.881 51.398 1.00 96.38 302 VAL A CA 1
ATOM 2292 C C . VAL A 1 302 ? -16.959 -1.189 50.393 1.00 96.38 302 VAL A C 1
ATOM 2294 O O . VAL A 1 302 ? -15.877 -0.718 50.757 1.00 96.38 302 VAL A O 1
ATOM 2297 N N . CYS A 1 303 ? -17.383 -1.142 49.133 1.00 95.62 303 CYS A N 1
ATOM 2298 C CA . CYS A 1 303 ? -16.639 -0.470 48.081 1.00 95.62 303 CYS A CA 1
ATOM 2299 C C . CYS A 1 303 ? -16.561 1.041 48.360 1.00 95.62 303 CYS A C 1
ATOM 2301 O O . CYS A 1 303 ? -17.573 1.695 48.596 1.00 95.62 303 CYS A O 1
ATOM 2303 N N . THR A 1 304 ? -15.376 1.638 48.291 1.00 95.56 304 THR A N 1
ATOM 2304 C CA . THR A 1 304 ? -15.191 3.084 48.483 1.00 95.56 304 THR A CA 1
ATOM 2305 C C . THR A 1 304 ? -15.628 3.911 47.276 1.00 95.56 304 THR A C 1
ATOM 2307 O O . THR A 1 304 ? -15.719 5.129 47.391 1.00 95.56 304 THR A O 1
ATOM 2310 N N . VAL A 1 305 ? -15.897 3.260 46.138 1.00 93.12 305 VAL A N 1
ATOM 2311 C CA . VAL A 1 305 ? -16.299 3.900 44.877 1.00 93.12 305 VAL A CA 1
ATOM 2312 C C . VAL A 1 305 ? -17.818 3.849 44.686 1.00 93.12 305 VAL A C 1
ATOM 2314 O O . VAL A 1 305 ? -18.440 4.895 44.555 1.00 93.12 305 VAL A O 1
ATOM 2317 N N . CYS A 1 306 ? -18.427 2.655 44.688 1.00 93.69 30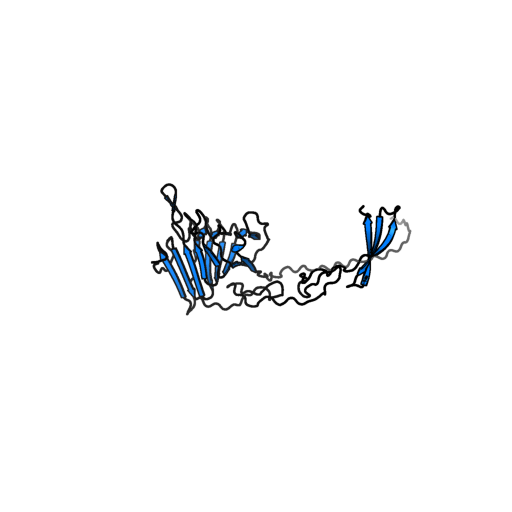6 CYS A N 1
ATOM 2318 C CA . CYS A 1 306 ? -19.876 2.486 44.481 1.00 93.69 306 CYS A CA 1
ATOM 2319 C C . CYS A 1 306 ? -20.684 2.299 45.773 1.00 93.69 306 CYS A C 1
ATOM 2321 O O . CYS A 1 306 ? -21.907 2.242 45.717 1.00 93.69 306 CYS A O 1
ATOM 2323 N N . HIS A 1 307 ? -20.023 2.175 46.927 1.00 95.38 307 HIS A N 1
ATOM 2324 C CA . HIS A 1 307 ? -20.654 1.934 48.233 1.00 95.38 307 HIS A CA 1
ATOM 2325 C C . HIS A 1 307 ? -21.449 0.627 48.367 1.00 95.38 307 HIS A C 1
ATOM 2327 O O . HIS A 1 307 ? -22.069 0.398 49.403 1.00 95.38 307 HIS A O 1
ATOM 2333 N N . GLU A 1 308 ? -21.374 -0.272 47.384 1.00 95.75 308 GLU A N 1
ATOM 2334 C CA . GLU A 1 308 ? -21.921 -1.620 47.508 1.00 95.75 308 GLU A CA 1
ATOM 2335 C C . GLU A 1 308 ? -21.100 -2.471 48.476 1.00 95.75 308 GLU A C 1
ATOM 2337 O O . GLU A 1 308 ? -19.865 -2.401 48.514 1.00 95.75 308 GLU A O 1
ATOM 2342 N N . THR A 1 309 ? -21.801 -3.310 49.236 1.00 96.31 309 THR A N 1
ATOM 2343 C CA . THR A 1 309 ? -21.183 -4.328 50.082 1.00 96.31 309 THR A CA 1
ATOM 2344 C C . THR A 1 309 ? -21.020 -5.614 49.290 1.00 96.31 309 THR A C 1
ATOM 2346 O O . THR A 1 309 ? -21.996 -6.211 48.841 1.00 96.31 309 THR A O 1
ATOM 2349 N N . LEU A 1 310 ? -19.780 -6.064 49.160 1.00 95.06 310 LEU A N 1
ATOM 2350 C CA . LEU A 1 310 ? -19.418 -7.311 48.504 1.00 95.06 310 LEU A CA 1
ATOM 2351 C C . LEU A 1 310 ? -19.078 -8.356 49.550 1.00 95.06 310 LEU A C 1
ATOM 2353 O O . LEU A 1 310 ? -18.592 -8.027 50.632 1.00 95.06 310 LEU A O 1
ATOM 2357 N N . TYR A 1 311 ? -19.279 -9.617 49.189 1.00 95.00 311 TYR A N 1
ATOM 2358 C CA . TYR A 1 311 ? -18.952 -10.755 50.030 1.00 95.00 311 TYR A CA 1
ATOM 2359 C C . TYR A 1 311 ? -18.048 -11.708 49.269 1.00 95.00 311 TYR A C 1
ATOM 2361 O O . TYR A 1 311 ? -18.256 -11.958 48.082 1.00 95.00 311 TYR A O 1
ATOM 2369 N N . ARG A 1 312 ? -17.071 -12.278 49.968 1.00 93.88 312 ARG A N 1
ATOM 2370 C CA . ARG A 1 312 ? -16.278 -13.389 49.450 1.00 93.88 312 ARG A CA 1
ATOM 2371 C C . ARG A 1 312 ? -16.121 -14.469 50.502 1.00 93.88 312 ARG A C 1
ATOM 2373 O O . ARG A 1 312 ? -16.186 -14.215 51.706 1.00 93.88 312 ARG A O 1
ATOM 2380 N N . THR A 1 313 ? -15.891 -15.675 50.018 1.00 93.38 313 THR A N 1
ATOM 2381 C CA . THR A 1 313 ? -15.515 -16.817 50.836 1.00 93.38 313 THR A CA 1
ATOM 2382 C C . THR A 1 313 ? -14.092 -17.168 50.465 1.00 93.38 313 THR A C 1
ATOM 2384 O O . THR A 1 313 ? -13.807 -17.430 49.299 1.00 93.38 313 THR A O 1
ATOM 2387 N N . VAL A 1 314 ? -13.203 -17.123 51.446 1.00 91.94 314 VAL A N 1
ATOM 2388 C CA . VAL A 1 314 ? -11.808 -17.510 51.263 1.00 91.94 314 VAL A CA 1
ATOM 2389 C C . VAL A 1 314 ? -11.509 -18.649 52.220 1.00 91.94 314 VAL A C 1
ATOM 2391 O O . VAL A 1 314 ? -11.990 -18.660 53.359 1.00 91.94 314 VAL A O 1
ATOM 2394 N N . ASN A 1 315 ? -10.736 -19.622 51.749 1.00 90.31 315 ASN A N 1
ATOM 2395 C CA . ASN A 1 315 ? -10.164 -20.611 52.646 1.00 90.31 315 ASN A CA 1
ATOM 2396 C C . ASN A 1 315 ? -9.296 -19.855 53.653 1.00 90.31 315 ASN A C 1
ATOM 2398 O O . ASN A 1 315 ? -8.613 -18.891 53.289 1.00 90.31 315 ASN A O 1
ATOM 2402 N N . ALA A 1 316 ? -9.377 -20.238 54.922 1.00 77.56 316 ALA A N 1
ATOM 2403 C CA . ALA A 1 316 ? -8.349 -19.843 55.860 1.00 77.56 316 ALA A CA 1
ATOM 2404 C C . ALA A 1 316 ? -7.095 -20.604 55.421 1.00 77.56 316 ALA A C 1
ATOM 2406 O O . ALA A 1 316 ? -6.956 -21.791 55.698 1.00 77.56 316 ALA A O 1
ATOM 2407 N N . GLU A 1 317 ? -6.275 -19.960 54.589 1.00 68.06 317 GLU A N 1
ATOM 2408 C CA . GLU A 1 317 ? -4.910 -20.422 54.365 1.00 68.06 317 GLU A CA 1
ATOM 2409 C C . GLU A 1 317 ? -4.231 -20.504 55.740 1.00 68.06 317 GLU A C 1
ATOM 2411 O O . GLU A 1 317 ? -4.418 -19.599 56.560 1.00 68.06 317 GLU A O 1
ATOM 2416 N N . GLU A 1 318 ? -3.556 -21.631 55.993 1.00 47.41 318 GLU A N 1
ATOM 2417 C CA . GLU A 1 318 ? -2.807 -21.923 57.228 1.00 47.41 318 GLU A CA 1
ATOM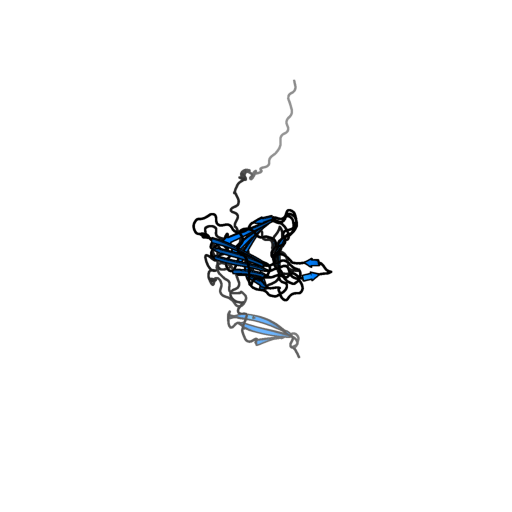 2418 C C . GLU A 1 318 ? -1.843 -20.797 57.627 1.00 47.41 318 GLU A C 1
ATOM 2420 O O . GLU A 1 318 ? -1.153 -20.246 56.737 1.00 47.41 318 GLU A O 1
#

Organism: NCBI:txid2840941

pLDDT: mean 86.25, std 19.61, range [28.75, 98.81]

Foldseek 3Di:
DDDDDDDDDDDDDDDDDDDPPPPDPPDPDDPDPPQQDEDEEELVQAAWEAEQFAIAGYPPGDGDGDDHEYEYAYEDQDQHAYEDADEEYEYEDAHYEHAPQVPQFHAREEYEAPYEYEYEYHAEYEFETYELAANYEYYALYEYEYEYEAWYKYKFAFHWDQDPNDTGRFANYDADPNYYYDYYDAPDDPKDKWKWAAQDPVDTDIDPDDDRHRIIMITIGHYDDQDAKRPDAEQVDFMARRRNRDGPGGHDHFDFDDPAAQQDFTAGPGPRDGPGDHPHFDFDWDFDDAPPVNQKTKTWTQGPGPRDIDIDIDGPDD

Radius of gyration: 33.35 Å; chains: 1; bounding box: 116×61×86 Å